Protein AF-A0A6J7IS97-F1 (afdb_monomer_lite)

Organism: NCBI:txid449393

Foldseek 3Di:
DPPPDDDDDLLNFQLQQLLCQLQPVQFQGWAFDPPDPDRFIWTWGDDDPQFTDIGTDARDPVLLVFQVVLQVVQVVDDLDPLQVLQVQLVVLLVVLLVVQLVVCVVPDDSVVSSVQSVCLLVVNDHPPDPPDPVVVVSSVVSNVSSVVSVVSNVSSVVCVVVVCPPKPWQAAPGQRQASAEEEEALPPNSVVSCVVCVVSSTAYEYEHADPPPPSSVVCRVVRHTYIHHQLLDLVVCVSSNLQRYSAYEQPHPDQVSQLSNLVSSCVNHVPHAYEYEDELDCVCVVVVVVDVSHHYTYSHLSVVVQVVVVVVVDRFPHWGDDPQWIFGAHPSRGTPDIDGSHPDPDPD

Sequence (348 aa):
MIPNCVVLSPSAIAVPTIVAEAIAPEHASVRRSTSSSIEEWVSIDKPVDGRARITTFETPSRIRARGWWGRLRGQLRPYDAGSAVLLGGALGLILVIIIDTLVGLRHESLLRALYDAARTTATISSPDLPNEPAYLIWGFVAALLVMGFTAAFAAGIVQHLLSGRRVSLIGRRVVPRAGHVVVVGMGQVGLRLAQEFRALGIAVVGIERDHQAPSLVIARDLSIPVLVGDAASRRMLRRAGLSRAIAVVAAGSEERDNIAVAISAIAVAPNVPVVIRAGADDAIDETRSLFHIGAVVDVNGLTAAFVVQAMLGDIPYAVILEGESLLTLDDTGMTLSSSPGSPMRCTC

Radius of gyration: 28.21 Å; chains: 1; bounding box: 67×45×88 Å

Structure (mmCIF, N/CA/C/O backbone):
data_AF-A0A6J7IS97-F1
#
_entry.id   AF-A0A6J7IS97-F1
#
loop_
_atom_site.group_PDB
_atom_site.id
_atom_site.type_symbol
_atom_site.label_atom_id
_atom_site.label_alt_id
_atom_site.label_comp_id
_atom_site.label_asym_id
_atom_site.label_entity_id
_atom_site.label_seq_id
_atom_site.pdbx_PDB_ins_code
_atom_site.Cartn_x
_atom_site.Cartn_y
_atom_site.Cartn_z
_atom_site.occupancy
_atom_site.B_iso_or_equiv
_atom_site.auth_seq_id
_atom_site.auth_comp_id
_atom_site.auth_asym_id
_atom_site.auth_atom_id
_atom_site.pdbx_PDB_model_num
ATOM 1 N N . MET A 1 1 ? 7.629 -15.729 29.877 1.00 44.94 1 MET A N 1
ATOM 2 C CA . MET A 1 1 ? 6.340 -15.011 29.784 1.00 44.94 1 MET A CA 1
ATOM 3 C C . MET A 1 1 ? 5.855 -14.772 31.199 1.00 44.94 1 MET A C 1
ATOM 5 O O . MET A 1 1 ? 5.856 -15.719 31.974 1.00 44.94 1 MET A O 1
ATOM 9 N N . ILE A 1 2 ? 5.541 -13.528 31.557 1.00 42.81 2 ILE A N 1
ATOM 10 C CA . ILE A 1 2 ? 4.951 -13.205 32.862 1.00 42.81 2 ILE A CA 1
ATOM 11 C C . ILE A 1 2 ? 3.488 -13.681 32.806 1.00 42.81 2 ILE A C 1
ATOM 13 O O . ILE A 1 2 ? 2.793 -13.286 31.865 1.00 42.81 2 ILE A O 1
ATOM 17 N N . PRO A 1 3 ? 3.020 -14.547 33.723 1.00 41.97 3 PRO A N 1
ATOM 18 C CA . PRO A 1 3 ? 1.614 -14.938 33.755 1.00 41.97 3 PRO A CA 1
ATOM 19 C C . PRO A 1 3 ? 0.752 -13.680 33.949 1.00 41.97 3 PRO A C 1
ATOM 21 O O . PRO A 1 3 ? 1.087 -12.829 34.768 1.00 41.97 3 PRO A O 1
ATOM 24 N N . ASN A 1 4 ? -0.320 -13.546 33.163 1.00 55.19 4 ASN A N 1
ATOM 25 C CA . ASN A 1 4 ? -1.243 -12.395 33.126 1.00 55.19 4 ASN A CA 1
ATOM 26 C C . ASN A 1 4 ? -0.726 -11.109 32.451 1.00 55.19 4 ASN A C 1
ATOM 28 O O . ASN A 1 4 ? -1.286 -10.038 32.669 1.00 55.19 4 ASN A O 1
ATOM 32 N N . CYS A 1 5 ? 0.308 -11.180 31.606 1.00 54.22 5 CYS A N 1
ATOM 33 C CA . CYS A 1 5 ? 0.762 -10.025 30.827 1.00 54.22 5 CYS A CA 1
ATOM 34 C C . CYS A 1 5 ? 0.406 -10.192 29.341 1.00 54.22 5 CYS A C 1
ATOM 36 O O . CYS A 1 5 ? 1.020 -10.995 28.636 1.00 54.22 5 CYS A O 1
ATOM 38 N N . VAL A 1 6 ? -0.582 -9.430 28.859 1.00 63.38 6 VAL A N 1
ATOM 39 C CA . VAL A 1 6 ? -0.909 -9.345 27.430 1.00 63.38 6 VAL A CA 1
ATOM 40 C C . VAL A 1 6 ? -0.179 -8.138 26.845 1.00 63.38 6 VAL A C 1
ATOM 42 O O . VAL A 1 6 ? -0.529 -6.993 27.120 1.00 63.38 6 VAL A O 1
ATOM 45 N N . VAL A 1 7 ? 0.862 -8.384 26.044 1.00 61.03 7 VAL A N 1
ATOM 46 C CA . VAL A 1 7 ? 1.564 -7.312 25.323 1.00 61.03 7 VAL A CA 1
ATOM 47 C C . VAL A 1 7 ? 0.693 -6.876 24.146 1.00 61.03 7 VAL A C 1
ATOM 49 O O . VAL A 1 7 ? 0.683 -7.511 23.093 1.00 61.03 7 VAL A O 1
ATOM 52 N N . LEU A 1 8 ? -0.050 -5.789 24.336 1.00 73.88 8 LEU A N 1
ATOM 53 C CA . LEU A 1 8 ? -0.880 -5.163 23.311 1.00 73.88 8 LEU A CA 1
ATOM 54 C C . LEU A 1 8 ? -0.240 -3.856 22.854 1.00 73.88 8 LEU A C 1
ATOM 56 O O . LEU A 1 8 ? 0.125 -3.006 23.661 1.00 73.88 8 LEU A O 1
ATOM 60 N N . SER A 1 9 ? -0.111 -3.693 21.539 1.00 84.62 9 SER A N 1
ATOM 61 C CA . SER A 1 9 ? 0.225 -2.406 20.935 1.00 84.62 9 SER A CA 1
ATOM 62 C C . SER A 1 9 ? -1.055 -1.741 20.417 1.00 84.62 9 SER A C 1
ATOM 64 O O . SER A 1 9 ? -1.927 -2.453 19.919 1.00 84.62 9 SER A O 1
ATOM 66 N N . PRO A 1 10 ? -1.164 -0.399 20.417 1.00 85.69 10 PRO A N 1
ATOM 67 C CA . PRO A 1 10 ? -2.290 0.303 19.784 1.00 85.69 10 PRO A CA 1
ATOM 68 C C . PRO A 1 10 ? -2.502 -0.121 18.321 1.00 85.69 10 PRO A C 1
ATOM 70 O O . PRO A 1 10 ? -3.620 -0.283 17.838 1.00 85.69 10 PRO A O 1
ATOM 73 N N . SER A 1 11 ? -1.402 -0.413 17.615 1.00 85.56 11 SER A N 1
ATOM 74 C CA . SER A 1 11 ? -1.450 -0.973 16.263 1.00 85.56 11 SER A CA 1
ATOM 75 C C . SER A 1 11 ? -2.089 -2.365 16.198 1.00 85.56 11 SER A C 1
ATOM 77 O O . SER A 1 11 ? -2.711 -2.676 15.195 1.00 85.56 11 SER A O 1
ATOM 79 N N . ALA A 1 12 ? -1.980 -3.208 17.228 1.00 85.94 12 ALA A N 1
ATOM 80 C CA . ALA A 1 12 ? -2.630 -4.521 17.247 1.00 85.94 12 ALA A CA 1
ATOM 81 C C . ALA A 1 12 ? -4.161 -4.413 17.241 1.00 85.94 12 ALA A C 1
ATOM 83 O O . ALA A 1 12 ? -4.823 -5.268 16.662 1.00 85.94 12 ALA A O 1
ATOM 84 N N . ILE A 1 13 ? -4.690 -3.365 17.875 1.00 89.00 13 ILE A N 1
ATOM 85 C CA . ILE A 1 13 ? -6.127 -3.135 18.040 1.00 89.00 13 ILE A CA 1
ATOM 86 C C . ILE A 1 13 ? -6.708 -2.489 16.779 1.00 89.00 13 ILE A C 1
ATOM 88 O O . ILE A 1 13 ? -7.716 -2.957 16.263 1.00 89.00 13 ILE A O 1
ATOM 92 N N . ALA A 1 14 ? -6.053 -1.455 16.240 1.00 90.06 14 ALA A N 1
ATOM 93 C CA . ALA A 1 14 ? -6.623 -0.675 15.140 1.00 90.06 14 ALA A CA 1
ATOM 94 C C . ALA A 1 14 ? -6.329 -1.218 13.730 1.00 90.06 14 ALA A C 1
ATOM 96 O O . ALA A 1 14 ? -7.101 -0.973 12.804 1.00 90.06 14 ALA A O 1
ATOM 97 N N . VAL A 1 15 ? -5.219 -1.943 13.531 1.00 92.94 15 VAL A N 1
ATOM 98 C CA . VAL A 1 15 ? -4.837 -2.459 12.201 1.00 92.94 15 VAL A CA 1
ATOM 99 C C . VAL A 1 15 ? -5.927 -3.326 11.562 1.00 92.94 15 VAL A C 1
ATOM 101 O O . VAL A 1 15 ? -6.189 -3.105 10.382 1.00 92.94 15 VAL A O 1
ATOM 104 N N . PRO A 1 16 ? -6.600 -4.245 12.279 1.00 93.00 16 PRO A N 1
ATOM 105 C CA . PRO A 1 16 ? -7.709 -5.014 11.715 1.00 93.00 16 PRO A CA 1
ATOM 106 C C . PRO A 1 16 ? -8.830 -4.180 11.083 1.00 93.00 16 PRO A C 1
ATOM 108 O O . PRO A 1 16 ? -9.337 -4.527 10.016 1.00 93.00 16 PRO A O 1
ATOM 111 N N . THR A 1 17 ? -9.188 -3.061 11.712 1.00 92.06 17 THR A N 1
ATOM 112 C CA . THR A 1 17 ? -10.201 -2.120 11.214 1.00 92.06 17 THR A CA 1
ATOM 113 C C . THR A 1 17 ? -9.699 -1.391 9.970 1.00 92.06 17 THR A C 1
ATOM 115 O O . THR A 1 17 ? -10.385 -1.337 8.957 1.00 92.06 17 THR A O 1
ATOM 118 N N . ILE A 1 18 ? -8.450 -0.909 9.993 1.00 93.31 18 ILE A N 1
ATOM 119 C CA . ILE A 1 18 ? -7.825 -0.257 8.829 1.00 93.31 18 ILE A CA 1
ATOM 120 C C . ILE A 1 18 ? -7.714 -1.223 7.638 1.00 93.31 18 ILE A C 1
ATOM 122 O O . ILE A 1 18 ? -7.889 -0.815 6.491 1.00 93.31 18 ILE A O 1
ATOM 126 N N . VAL A 1 19 ? -7.409 -2.501 7.890 1.00 93.81 19 VAL A N 1
ATOM 127 C CA . VAL A 1 19 ? -7.377 -3.535 6.849 1.00 93.81 19 VAL A CA 1
ATOM 128 C C . VAL A 1 19 ? -8.765 -3.692 6.237 1.00 93.81 19 VAL A C 1
ATOM 130 O O . VAL A 1 19 ? -8.866 -3.616 5.016 1.00 93.81 19 VAL A O 1
ATOM 133 N N . ALA A 1 20 ? -9.815 -3.848 7.049 1.00 92.50 20 ALA A N 1
ATOM 134 C CA . ALA A 1 20 ? -11.188 -3.958 6.553 1.00 92.50 20 ALA A CA 1
ATOM 135 C C . ALA A 1 20 ? -11.565 -2.763 5.663 1.00 92.50 20 ALA A C 1
ATOM 137 O O . ALA A 1 20 ? -11.863 -2.956 4.488 1.00 92.50 20 ALA A O 1
ATOM 138 N N . GLU A 1 21 ? -11.393 -1.533 6.148 1.00 91.44 21 GLU A N 1
ATOM 139 C CA . GLU A 1 21 ? -11.680 -0.309 5.382 1.00 91.44 21 GLU A CA 1
ATOM 140 C C . GLU A 1 21 ? -10.900 -0.219 4.055 1.00 91.44 21 GLU A C 1
ATOM 142 O O . GLU A 1 21 ? -11.387 0.320 3.062 1.00 91.44 21 GLU A O 1
ATOM 147 N N . ALA A 1 22 ? -9.684 -0.772 4.000 1.00 91.56 22 ALA A N 1
ATOM 148 C CA . ALA A 1 22 ? -8.849 -0.721 2.804 1.00 91.56 22 ALA A CA 1
ATOM 149 C C . ALA A 1 22 ? -9.220 -1.759 1.730 1.00 91.56 22 ALA A C 1
ATOM 151 O O . ALA A 1 22 ? -8.988 -1.508 0.546 1.00 91.56 22 ALA A O 1
ATOM 152 N N . ILE A 1 23 ? -9.704 -2.949 2.106 1.00 91.12 23 ILE A N 1
ATOM 153 C CA . ILE A 1 23 ? -9.877 -4.068 1.153 1.00 91.12 23 ILE A CA 1
ATOM 154 C C . ILE A 1 23 ? -11.276 -4.689 1.124 1.00 91.12 23 ILE A C 1
ATOM 156 O O . ILE A 1 23 ? -11.586 -5.360 0.139 1.00 91.12 23 ILE A O 1
ATOM 160 N N . ALA A 1 24 ? -12.080 -4.491 2.167 1.00 90.38 24 ALA A N 1
ATOM 161 C CA . ALA A 1 24 ? -13.409 -5.071 2.352 1.00 90.38 24 ALA A CA 1
ATOM 162 C C . ALA A 1 24 ? -14.261 -4.180 3.295 1.00 90.38 24 ALA A C 1
ATOM 164 O O . ALA A 1 24 ? -14.521 -4.569 4.438 1.00 90.38 24 ALA A O 1
ATOM 165 N N . PRO A 1 25 ? -14.651 -2.963 2.856 1.00 87.19 25 PRO A N 1
ATOM 166 C CA . PRO A 1 25 ? -15.346 -1.965 3.688 1.00 87.19 25 PRO A CA 1
ATOM 167 C C . PRO A 1 25 ? -16.761 -2.385 4.136 1.00 87.19 25 PRO A C 1
ATOM 169 O O . PRO A 1 25 ? -17.405 -1.707 4.941 1.00 87.19 25 PRO A O 1
ATOM 172 N N . GLU A 1 26 ? -17.277 -3.496 3.608 1.00 88.12 26 GLU A N 1
ATOM 173 C CA . GLU A 1 26 ? -18.479 -4.168 4.095 1.00 88.12 26 GLU A CA 1
ATOM 174 C C . GLU A 1 26 ? -18.315 -4.738 5.514 1.00 88.12 26 GLU A C 1
ATOM 176 O O . GLU A 1 26 ? -19.297 -4.828 6.253 1.00 88.12 26 GLU A O 1
ATOM 181 N N . HIS A 1 27 ? -17.085 -5.067 5.917 1.00 91.19 27 HIS A N 1
ATOM 182 C CA . HIS A 1 27 ? -16.767 -5.588 7.242 1.00 91.19 27 HIS A CA 1
ATOM 183 C C . HIS A 1 27 ? -16.245 -4.472 8.151 1.00 91.19 27 HIS A C 1
ATOM 185 O O . HIS A 1 27 ? -15.576 -3.543 7.706 1.00 91.19 27 HIS A O 1
ATOM 191 N N . ALA A 1 28 ? -16.513 -4.579 9.450 1.00 89.62 28 ALA A N 1
ATOM 192 C CA . ALA A 1 28 ? -15.998 -3.647 10.448 1.00 89.62 28 ALA A CA 1
ATOM 193 C C . ALA A 1 28 ? -14.535 -3.941 10.821 1.00 89.62 28 ALA A C 1
ATOM 195 O O . ALA A 1 28 ? -13.792 -3.047 11.222 1.00 89.62 28 ALA A O 1
ATOM 196 N N . SER A 1 29 ? -14.109 -5.203 10.722 1.00 91.25 29 SER A N 1
ATOM 197 C CA . SER A 1 29 ? -12.750 -5.621 11.071 1.00 91.25 29 SER A CA 1
ATOM 198 C C . SER A 1 29 ? -12.355 -6.901 10.337 1.00 91.25 29 SER A C 1
ATOM 200 O O . SER A 1 29 ? -13.182 -7.793 10.163 1.00 91.25 29 SER A O 1
ATOM 202 N N . VAL A 1 30 ? -11.086 -7.018 9.936 1.00 91.81 30 VAL A N 1
ATOM 203 C CA . VAL A 1 30 ? -10.504 -8.245 9.368 1.00 91.81 30 VAL A CA 1
ATOM 204 C C . VAL A 1 30 ? -9.227 -8.582 10.129 1.00 91.81 30 VAL A C 1
ATOM 206 O O . VAL A 1 30 ? -8.274 -7.802 10.144 1.00 91.81 30 VAL A O 1
ATOM 209 N N . ARG A 1 31 ? -9.187 -9.754 10.763 1.00 90.69 31 ARG A N 1
ATOM 210 C CA . ARG A 1 31 ? -8.094 -10.166 11.658 1.00 90.69 31 ARG A CA 1
ATOM 211 C C . ARG A 1 31 ? -7.810 -11.657 11.584 1.00 90.69 31 ARG A C 1
ATOM 213 O O . ARG A 1 31 ? -8.572 -12.418 11.000 1.00 90.69 31 ARG A O 1
ATOM 220 N N . ARG A 1 32 ? -6.739 -12.084 12.251 1.00 87.50 32 ARG A N 1
ATOM 221 C CA . ARG A 1 32 ? -6.506 -13.501 12.544 1.00 87.50 32 ARG A CA 1
ATOM 222 C C . ARG A 1 32 ? -7.328 -13.943 13.753 1.00 87.50 32 ARG A C 1
ATOM 224 O O . ARG A 1 32 ? -7.449 -13.191 14.729 1.00 87.50 32 ARG A O 1
ATOM 231 N N . SER A 1 33 ? -7.864 -15.156 13.675 1.00 82.31 33 SER A N 1
ATOM 232 C CA . SER A 1 33 ? -8.492 -15.854 14.797 1.00 82.31 33 SER A CA 1
ATOM 233 C C . SER A 1 33 ? -7.470 -16.112 15.905 1.00 82.31 33 SER A C 1
ATOM 235 O O . SER A 1 33 ? -6.333 -16.490 15.629 1.00 82.31 33 SER A O 1
ATOM 237 N N . THR A 1 34 ? -7.874 -15.920 17.163 1.00 70.88 34 THR A N 1
ATOM 238 C CA . THR A 1 34 ? -7.081 -16.313 18.345 1.00 70.88 34 THR A CA 1
ATOM 239 C C . THR A 1 34 ? -7.586 -17.602 19.000 1.00 70.88 34 THR A C 1
ATOM 241 O O . THR A 1 34 ? -6.964 -18.071 19.947 1.00 70.88 34 THR A O 1
ATOM 244 N N . SER A 1 35 ? -8.709 -18.156 18.526 1.00 64.06 35 SER A N 1
ATOM 245 C CA . SER A 1 35 ? -9.423 -19.285 19.149 1.00 64.06 35 SER A CA 1
ATOM 246 C C . SER A 1 35 ? -9.079 -20.644 18.514 1.00 64.06 35 SER A C 1
ATOM 248 O O . SER A 1 35 ? -9.103 -21.679 19.177 1.00 64.06 35 SER A O 1
ATOM 250 N N . SER A 1 36 ? -8.693 -20.660 17.235 1.00 56.00 36 SER A N 1
ATOM 251 C CA . SER A 1 36 ? -8.390 -21.884 16.485 1.00 56.00 36 SER A CA 1
ATOM 252 C C . SER A 1 36 ? -6.892 -22.207 16.476 1.00 56.00 36 SER A C 1
ATOM 254 O O . SER A 1 36 ? -6.049 -21.327 16.330 1.00 56.00 36 SER A O 1
ATOM 256 N N . SER A 1 37 ? -6.547 -23.496 16.542 1.00 50.16 37 SER A N 1
ATOM 257 C CA . SER A 1 37 ? -5.179 -24.013 16.346 1.00 50.16 37 SER A CA 1
ATOM 258 C C . SER A 1 37 ? -4.623 -23.775 14.930 1.00 50.16 37 SER A C 1
ATOM 260 O O . SER A 1 37 ? -3.440 -24.003 14.680 1.00 50.16 37 SER A O 1
ATOM 262 N N . ILE A 1 38 ? -5.472 -23.308 14.011 1.00 56.34 38 ILE A N 1
ATOM 263 C CA . ILE A 1 38 ? -5.154 -22.927 12.635 1.00 56.34 38 ILE A CA 1
ATOM 264 C C . ILE A 1 38 ? -5.230 -21.395 12.546 1.00 56.34 38 ILE A C 1
ATOM 266 O O . ILE A 1 38 ? -6.223 -20.808 12.984 1.00 56.34 38 ILE A O 1
ATOM 270 N N . GLU A 1 39 ? -4.194 -20.755 11.984 1.00 67.50 39 GLU A N 1
ATOM 271 C CA . GLU A 1 39 ? -4.159 -19.311 11.683 1.00 67.50 39 GLU A CA 1
ATOM 272 C C . GLU A 1 39 ? -5.168 -18.963 10.570 1.00 67.50 39 GLU A C 1
ATOM 274 O O . GLU A 1 39 ? -4.801 -18.704 9.423 1.00 67.50 39 GLU A O 1
ATOM 279 N N . GLU A 1 40 ? -6.458 -18.983 10.893 1.00 84.56 40 GLU A N 1
ATOM 280 C CA . GLU A 1 40 ? -7.520 -18.584 9.974 1.00 84.56 40 GLU A CA 1
ATOM 281 C C . GLU A 1 40 ? -7.796 -17.083 10.063 1.00 84.56 40 GLU A C 1
ATOM 283 O O . GLU A 1 40 ? -7.738 -16.460 11.129 1.00 84.56 40 GLU A O 1
ATOM 288 N N . TRP A 1 41 ? -8.104 -16.498 8.909 1.00 89.50 41 TRP A N 1
ATOM 289 C CA . TRP A 1 41 ? -8.570 -15.124 8.812 1.00 89.50 41 TRP A CA 1
ATOM 290 C C . TRP A 1 41 ? -10.068 -15.068 9.053 1.00 89.50 41 TRP A C 1
ATOM 292 O O . TRP A 1 41 ? -10.817 -15.929 8.600 1.00 89.50 41 TRP A O 1
ATOM 302 N N . VAL A 1 42 ? -10.497 -14.030 9.755 1.00 91.25 42 VAL A N 1
ATOM 303 C CA . VAL A 1 42 ? -11.870 -13.842 10.193 1.00 91.25 42 VAL A CA 1
ATOM 304 C C . VAL A 1 42 ? -12.274 -12.395 9.943 1.00 91.25 42 VAL A C 1
ATOM 306 O O . VAL A 1 42 ? -11.513 -11.469 10.243 1.00 91.25 42 VAL A O 1
ATOM 309 N N . SER A 1 43 ? -13.467 -12.209 9.392 1.00 92.00 43 SER A N 1
ATOM 310 C CA . SER A 1 43 ? -14.132 -10.919 9.270 1.00 92.00 43 SER A CA 1
ATOM 311 C C . SER A 1 43 ? -15.182 -10.770 10.363 1.00 92.00 43 SER A C 1
ATOM 313 O O . SER A 1 43 ? -15.845 -11.733 10.753 1.00 92.00 43 SER A O 1
ATOM 315 N N . ILE A 1 44 ? -15.310 -9.547 10.860 1.00 91.31 44 ILE A N 1
ATOM 316 C CA . ILE A 1 44 ? -16.340 -9.139 11.807 1.00 91.31 44 ILE A CA 1
ATOM 317 C C . ILE A 1 44 ? -17.242 -8.157 11.071 1.00 91.31 44 ILE A C 1
ATOM 319 O O . ILE A 1 44 ? -16.781 -7.097 10.637 1.00 91.31 44 ILE A O 1
ATOM 323 N N . ASP A 1 45 ? -18.508 -8.522 10.907 1.00 90.94 45 ASP A N 1
ATOM 324 C CA . ASP A 1 45 ? -19.518 -7.661 10.298 1.00 90.94 45 ASP A CA 1
ATOM 325 C C . ASP A 1 45 ? -19.917 -6.524 11.243 1.00 90.94 45 ASP A C 1
ATOM 327 O O . ASP A 1 45 ? -19.752 -6.608 12.462 1.00 90.94 45 ASP A O 1
ATOM 331 N N . LYS A 1 46 ? -20.484 -5.456 10.675 1.00 85.25 46 LYS A N 1
ATOM 332 C CA . LYS A 1 46 ? -21.146 -4.423 11.477 1.00 85.25 46 LYS A CA 1
ATOM 333 C C . LYS A 1 46 ? -22.314 -5.071 12.243 1.00 85.25 46 LYS A C 1
ATOM 335 O O . LYS A 1 46 ? -23.033 -5.880 11.647 1.00 85.25 46 LYS A O 1
ATOM 340 N N . PRO A 1 47 ? -22.467 -4.802 13.548 1.00 82.44 47 PRO A N 1
ATOM 341 C CA . PRO A 1 47 ? -23.425 -5.508 14.378 1.00 82.44 47 PRO A CA 1
ATOM 342 C C . PRO A 1 47 ? -24.858 -5.202 13.951 1.00 82.44 47 PRO A C 1
ATOM 344 O O . PRO A 1 47 ? -25.183 -4.110 13.504 1.00 82.44 47 PRO A O 1
ATOM 347 N N . VAL A 1 48 ? -25.722 -6.203 14.091 1.00 80.81 48 VAL A N 1
ATOM 348 C CA . VAL A 1 48 ? -27.169 -6.071 13.912 1.00 80.81 48 VAL A CA 1
ATOM 349 C C . VAL A 1 48 ? -27.795 -6.531 15.221 1.00 80.81 48 VAL A C 1
ATOM 351 O O . VAL A 1 48 ? -27.483 -7.624 15.694 1.00 80.81 48 VAL A O 1
ATOM 354 N N . ASP A 1 49 ? -28.605 -5.677 15.847 1.00 79.94 49 ASP A N 1
ATOM 355 C CA . ASP A 1 49 ? -29.215 -5.922 17.164 1.00 79.94 49 ASP A CA 1
ATOM 356 C C . ASP A 1 49 ? -28.198 -6.272 18.275 1.00 79.94 49 ASP A C 1
ATOM 358 O O . ASP A 1 49 ? -28.422 -7.159 19.098 1.00 79.94 49 ASP A O 1
ATOM 362 N N . GLY A 1 50 ? -27.045 -5.588 18.296 1.00 78.88 50 GLY A N 1
ATOM 363 C CA . GLY A 1 50 ? -26.014 -5.773 19.332 1.00 78.88 50 GLY A CA 1
ATOM 364 C C . GLY A 1 50 ? -25.176 -7.048 19.186 1.00 78.88 50 GLY A C 1
ATOM 365 O O . GLY A 1 50 ? -24.453 -7.425 20.111 1.00 78.88 50 GLY A O 1
ATOM 366 N N . ARG A 1 51 ? -25.258 -7.720 18.031 1.00 86.81 51 ARG A N 1
ATOM 367 C CA . ARG A 1 51 ? -24.432 -8.886 17.714 1.00 86.81 51 ARG A CA 1
ATOM 368 C C . ARG A 1 51 ? -23.755 -8.736 16.358 1.00 86.81 51 ARG A C 1
ATOM 370 O O . ARG A 1 51 ? -24.409 -8.593 15.327 1.00 86.81 51 ARG A O 1
ATOM 377 N N . ALA A 1 52 ? -22.433 -8.816 16.356 1.00 88.50 52 ALA A N 1
ATOM 378 C CA . ALA A 1 52 ? -21.620 -8.896 15.157 1.00 88.50 52 ALA A CA 1
ATOM 379 C C . ALA A 1 52 ? -21.499 -10.350 14.698 1.00 88.50 52 ALA A C 1
ATOM 381 O O . ALA A 1 52 ? -21.275 -11.266 15.493 1.00 88.50 52 ALA A O 1
ATOM 382 N N . ARG A 1 53 ? -21.636 -10.577 13.391 1.00 89.12 53 ARG A N 1
ATOM 383 C CA . ARG A 1 53 ? -21.379 -11.892 12.812 1.00 89.12 53 ARG A CA 1
ATOM 384 C C . ARG A 1 53 ? -19.881 -12.038 12.562 1.00 89.12 53 ARG A C 1
ATOM 386 O O . ARG A 1 53 ? -19.259 -11.167 11.963 1.00 89.12 53 ARG A O 1
ATOM 393 N N . ILE A 1 54 ? -19.326 -13.150 13.030 1.00 89.31 54 ILE A N 1
ATOM 394 C CA . ILE A 1 54 ? -17.918 -13.505 12.871 1.00 89.31 54 ILE A CA 1
ATOM 395 C C . ILE A 1 54 ? -17.847 -14.656 11.863 1.00 89.31 54 ILE A C 1
ATOM 397 O O . ILE A 1 54 ? -18.395 -15.730 12.111 1.00 89.31 54 ILE A O 1
ATOM 401 N N . THR A 1 55 ? -17.214 -14.432 10.713 1.00 90.25 55 THR A N 1
ATOM 402 C CA . THR A 1 55 ? -17.117 -15.426 9.628 1.00 90.25 55 THR A CA 1
ATOM 403 C C . THR A 1 55 ? -15.692 -15.588 9.135 1.00 90.25 55 THR A C 1
ATOM 405 O O . THR A 1 55 ? -14.910 -14.642 9.169 1.00 90.25 55 THR A O 1
ATOM 408 N N . THR A 1 56 ? -15.351 -16.770 8.622 1.00 88.88 56 THR A N 1
ATOM 409 C CA . THR A 1 56 ? -14.063 -16.994 7.957 1.00 88.88 56 THR A CA 1
ATOM 410 C C . THR A 1 56 ? -13.920 -16.054 6.760 1.00 88.88 56 THR A C 1
ATOM 412 O O . THR A 1 56 ? -14.808 -15.968 5.911 1.00 88.88 56 THR A O 1
ATOM 415 N N . PHE A 1 57 ? -12.796 -15.346 6.696 1.00 88.50 57 PHE A N 1
ATOM 416 C CA . PHE A 1 57 ? -12.496 -14.383 5.647 1.00 88.50 57 PHE A CA 1
ATOM 417 C C . PHE A 1 57 ? -11.507 -14.970 4.647 1.00 88.50 57 PHE A C 1
ATOM 419 O O . PHE A 1 57 ? -10.357 -15.266 4.976 1.00 88.50 57 PHE A O 1
ATOM 426 N N . GLU A 1 58 ? -11.928 -15.059 3.390 1.00 85.56 58 GLU A N 1
ATOM 427 C CA . GLU A 1 58 ? -11.038 -15.378 2.283 1.00 85.56 58 GLU A CA 1
ATOM 428 C C . GLU A 1 58 ? -10.769 -14.136 1.442 1.00 85.56 58 GLU A C 1
ATOM 430 O O . GLU A 1 58 ? -11.677 -13.425 1.015 1.00 85.56 58 GLU A O 1
ATOM 435 N N . THR A 1 59 ? -9.494 -13.883 1.142 1.00 81.25 59 THR A N 1
ATOM 436 C CA . THR A 1 59 ? -9.131 -12.749 0.290 1.00 81.25 59 THR A CA 1
ATOM 437 C C . THR A 1 59 ? -9.693 -12.943 -1.123 1.00 81.25 59 THR A C 1
ATOM 439 O O . THR A 1 59 ? -9.332 -13.929 -1.779 1.00 81.25 59 THR A O 1
ATOM 442 N N . PRO A 1 60 ? -10.478 -11.987 -1.660 1.00 78.75 60 PRO A N 1
ATOM 443 C CA . PRO A 1 60 ? -11.083 -12.117 -2.980 1.00 78.75 60 PRO A CA 1
ATOM 444 C C . PRO A 1 60 ? -10.059 -12.467 -4.072 1.00 78.75 60 PRO A C 1
ATOM 446 O O . PRO A 1 60 ? -9.043 -11.787 -4.255 1.00 78.75 60 PRO A O 1
ATOM 449 N N . SER A 1 61 ? -10.341 -13.504 -4.866 1.00 74.19 61 SER A N 1
ATOM 450 C CA . SER A 1 61 ? -9.424 -14.025 -5.899 1.00 74.19 61 SER A CA 1
ATOM 451 C C . SER A 1 61 ? -9.000 -12.965 -6.927 1.00 74.19 61 SER A C 1
ATOM 453 O O . SER A 1 61 ? -7.855 -12.956 -7.389 1.00 74.19 61 SER A O 1
ATOM 455 N N . ARG A 1 62 ? -9.884 -12.002 -7.227 1.00 75.62 62 ARG A N 1
ATOM 456 C CA . ARG A 1 62 ? -9.605 -10.848 -8.101 1.00 75.62 62 ARG A CA 1
ATOM 457 C C . ARG A 1 62 ? -8.468 -9.971 -7.573 1.00 75.62 62 ARG A C 1
ATOM 459 O O . ARG A 1 62 ? -7.656 -9.495 -8.369 1.00 75.62 62 ARG A O 1
ATOM 466 N N . ILE A 1 63 ? -8.389 -9.772 -6.256 1.00 78.31 63 ILE A N 1
ATOM 467 C CA . ILE A 1 63 ? -7.334 -8.986 -5.606 1.00 78.31 63 ILE A CA 1
ATOM 468 C C . ILE A 1 63 ? -5.993 -9.717 -5.736 1.00 78.31 63 ILE A C 1
ATOM 470 O O . ILE A 1 63 ? -5.016 -9.132 -6.214 1.00 78.31 63 ILE A O 1
ATOM 474 N N . ARG A 1 64 ? -5.964 -11.023 -5.430 1.00 71.88 64 ARG A N 1
ATOM 475 C CA . ARG A 1 64 ? -4.754 -11.857 -5.563 1.00 71.88 64 ARG A CA 1
ATOM 476 C C . ARG A 1 64 ? -4.257 -11.924 -7.009 1.00 71.88 64 ARG A C 1
ATOM 478 O O . ARG A 1 64 ? -3.068 -11.719 -7.257 1.00 71.88 64 ARG A O 1
ATOM 485 N N . ALA A 1 65 ? -5.156 -12.134 -7.973 1.00 72.88 65 ALA A N 1
ATOM 486 C CA . ALA A 1 65 ? -4.808 -12.200 -9.391 1.00 72.88 65 ALA A CA 1
ATOM 487 C C . ALA A 1 65 ? -4.251 -10.864 -9.913 1.00 72.88 65 ALA A C 1
ATOM 489 O O . ALA A 1 65 ? -3.199 -10.841 -10.555 1.00 72.88 65 ALA A O 1
ATOM 490 N N . ARG A 1 66 ? -4.902 -9.730 -9.603 1.00 74.94 66 ARG A N 1
ATOM 491 C CA . ARG A 1 66 ? -4.412 -8.396 -10.003 1.00 74.94 66 ARG A CA 1
ATOM 492 C C . ARG A 1 66 ? -3.052 -8.081 -9.390 1.00 74.94 66 ARG A C 1
ATOM 494 O O . ARG A 1 66 ? -2.203 -7.535 -10.093 1.00 74.94 66 ARG A O 1
ATOM 501 N N . GLY A 1 67 ? -2.829 -8.453 -8.129 1.00 68.94 67 GLY A N 1
ATOM 502 C CA . GLY A 1 67 ? -1.536 -8.298 -7.466 1.00 68.94 67 GLY A CA 1
ATOM 503 C C . GLY A 1 67 ? -0.436 -9.128 -8.133 1.00 68.94 67 GLY A C 1
ATOM 504 O O . GLY A 1 67 ? 0.655 -8.616 -8.385 1.00 68.94 67 GLY A O 1
ATOM 505 N N . TRP A 1 68 ? -0.723 -10.382 -8.496 1.00 71.81 68 TRP A N 1
ATOM 506 C CA . TRP A 1 68 ? 0.225 -11.246 -9.209 1.00 71.81 68 TRP A CA 1
ATOM 507 C C . TRP A 1 68 ? 0.597 -10.686 -10.592 1.00 71.81 68 TRP A C 1
ATOM 509 O O . TRP A 1 68 ? 1.781 -10.487 -10.880 1.00 71.81 68 TRP A O 1
ATOM 519 N N . TRP A 1 69 ? -0.394 -10.304 -11.406 1.00 67.38 69 TRP A N 1
ATOM 520 C CA . TRP A 1 69 ? -0.162 -9.663 -12.708 1.00 67.38 69 TRP A CA 1
ATOM 521 C C . TRP A 1 69 ? 0.546 -8.306 -12.588 1.00 67.38 69 TRP A C 1
ATOM 523 O O . TRP A 1 69 ? 1.388 -7.954 -13.419 1.00 67.38 69 TRP A O 1
ATOM 533 N N . GLY A 1 70 ? 0.227 -7.540 -11.542 1.00 65.25 70 GLY A N 1
ATOM 534 C CA . GLY A 1 70 ? 0.866 -6.268 -11.218 1.00 65.25 70 GLY A CA 1
ATOM 535 C C . GLY A 1 70 ? 2.343 -6.417 -10.848 1.00 65.25 70 GLY A C 1
ATOM 536 O O . GLY A 1 70 ? 3.146 -5.562 -11.230 1.00 65.25 70 GLY A O 1
ATOM 537 N N . ARG A 1 71 ? 2.716 -7.510 -10.166 1.00 65.44 71 ARG A N 1
ATOM 538 C CA . ARG A 1 71 ? 4.115 -7.872 -9.874 1.00 65.44 71 ARG A CA 1
ATOM 539 C C . ARG A 1 71 ? 4.862 -8.287 -11.140 1.00 65.44 71 ARG A C 1
ATOM 541 O O . ARG A 1 71 ? 5.953 -7.776 -11.376 1.00 65.44 71 ARG A O 1
ATOM 548 N N . LEU A 1 72 ? 4.264 -9.144 -11.973 1.00 64.88 72 LEU A N 1
ATOM 549 C CA . LEU A 1 72 ? 4.885 -9.627 -13.214 1.00 64.88 72 LEU A CA 1
ATOM 550 C C . LEU A 1 72 ? 5.182 -8.469 -14.184 1.00 64.88 72 LEU A C 1
ATOM 552 O O . LEU A 1 72 ? 6.304 -8.302 -14.651 1.00 64.88 72 LEU A O 1
ATOM 556 N N . ARG A 1 73 ? 4.206 -7.575 -14.405 1.00 61.78 73 ARG A N 1
ATOM 557 C CA . ARG A 1 73 ? 4.406 -6.351 -15.207 1.00 61.78 73 ARG A CA 1
ATOM 558 C C . ARG A 1 73 ? 5.360 -5.344 -14.558 1.00 61.78 73 ARG A C 1
ATOM 560 O O . ARG A 1 73 ? 5.941 -4.515 -15.258 1.00 61.78 73 ARG A O 1
ATOM 567 N N . GLY A 1 74 ? 5.511 -5.386 -13.235 1.00 57.75 74 GLY A N 1
ATOM 568 C CA . GLY A 1 74 ? 6.472 -4.574 -12.489 1.00 57.75 74 GLY A CA 1
ATOM 569 C C . GLY A 1 74 ? 7.918 -4.841 -12.914 1.00 57.75 74 GLY A C 1
ATOM 570 O O . GLY A 1 74 ? 8.690 -3.893 -13.046 1.00 57.75 74 GLY A O 1
ATOM 571 N N . GLN A 1 75 ? 8.250 -6.104 -13.202 1.00 61.78 75 GLN A N 1
ATOM 572 C CA . GLN A 1 75 ? 9.601 -6.551 -13.567 1.00 61.78 75 GLN A CA 1
ATOM 573 C C . GLN A 1 75 ? 10.050 -6.077 -14.956 1.00 61.78 75 GLN A C 1
ATOM 575 O O . GLN A 1 75 ? 11.235 -5.856 -15.171 1.00 61.78 75 GLN A O 1
ATOM 580 N N . LEU A 1 76 ? 9.109 -5.882 -15.886 1.00 51.78 76 LEU A N 1
ATOM 581 C CA . LEU A 1 76 ? 9.404 -5.624 -17.302 1.00 51.78 76 LEU A CA 1
ATOM 582 C C . LEU A 1 76 ? 9.447 -4.135 -17.689 1.00 51.78 76 LEU A C 1
ATOM 584 O O . LEU A 1 76 ? 9.674 -3.817 -18.853 1.00 51.78 76 LEU A O 1
ATOM 588 N N . ARG A 1 77 ? 9.211 -3.199 -16.757 1.00 52.50 77 ARG A N 1
ATOM 589 C CA . ARG A 1 77 ? 9.211 -1.752 -17.058 1.00 52.50 77 ARG A CA 1
ATOM 590 C C . ARG A 1 77 ? 10.229 -0.984 -16.200 1.00 52.50 77 ARG A C 1
ATOM 592 O O . ARG A 1 77 ? 10.036 -0.953 -14.977 1.00 52.50 77 ARG A O 1
ATOM 599 N N . PRO A 1 78 ? 11.238 -0.322 -16.810 1.00 52.47 78 PRO A N 1
ATOM 600 C CA . PRO A 1 78 ? 12.244 0.475 -16.102 1.00 52.47 78 PRO A CA 1
ATOM 601 C C . PRO A 1 78 ? 11.597 1.563 -15.234 1.00 52.47 78 PRO A C 1
ATOM 603 O O . PRO A 1 78 ? 10.588 2.151 -15.624 1.00 52.47 78 PRO A O 1
ATOM 606 N N . TYR A 1 79 ? 12.132 1.785 -14.031 1.00 55.03 79 TYR A N 1
ATOM 607 C CA . TYR A 1 79 ? 11.516 2.632 -12.998 1.00 55.03 79 TYR A CA 1
ATOM 608 C C . TYR A 1 79 ? 11.713 4.142 -13.233 1.00 55.03 79 TYR A C 1
ATOM 610 O O . TYR A 1 79 ? 10.855 4.929 -12.841 1.00 55.03 79 TYR A O 1
ATOM 618 N N . ASP A 1 80 ? 12.769 4.546 -13.945 1.00 61.03 80 ASP A N 1
ATOM 619 C CA . ASP A 1 80 ? 13.048 5.947 -14.268 1.00 61.03 80 ASP A CA 1
ATOM 620 C C . ASP A 1 80 ? 13.362 6.143 -15.758 1.00 61.03 80 ASP A C 1
ATOM 622 O O . ASP A 1 80 ? 13.882 5.247 -16.428 1.00 61.03 80 ASP A O 1
ATOM 626 N N . ALA A 1 81 ? 13.071 7.347 -16.268 1.00 61.59 81 ALA A N 1
ATOM 627 C CA . ALA A 1 81 ? 13.368 7.748 -17.645 1.00 61.59 81 ALA A CA 1
ATOM 628 C C . ALA A 1 81 ? 14.846 7.516 -18.009 1.00 61.59 81 ALA A C 1
ATOM 630 O O . ALA A 1 81 ? 15.130 7.069 -19.114 1.00 61.59 81 ALA A O 1
ATOM 631 N N . GLY A 1 82 ? 15.769 7.702 -17.058 1.00 65.38 82 GLY A N 1
ATOM 632 C CA . GLY A 1 82 ? 17.194 7.423 -17.260 1.00 65.38 82 GLY A CA 1
ATOM 633 C C . GLY A 1 82 ? 17.508 5.947 -17.487 1.00 65.38 82 GLY A C 1
ATOM 634 O O . GLY A 1 82 ? 18.314 5.621 -18.350 1.00 65.38 82 GLY A O 1
ATOM 635 N N . SER A 1 83 ? 16.818 5.034 -16.797 1.00 71.50 83 SER A N 1
ATOM 636 C CA . SER A 1 83 ? 16.965 3.593 -17.033 1.00 71.50 83 SER A CA 1
ATOM 637 C C . SER A 1 83 ? 16.372 3.170 -18.377 1.00 71.50 83 SER A C 1
ATOM 639 O O . SER A 1 83 ? 16.910 2.278 -19.022 1.00 71.50 83 SER A O 1
ATOM 641 N N . ALA A 1 84 ? 15.287 3.814 -18.818 1.00 75.44 84 ALA A N 1
ATOM 642 C CA . ALA A 1 84 ? 14.721 3.583 -20.146 1.00 75.44 84 ALA A CA 1
ATOM 643 C C . ALA A 1 84 ? 15.651 4.091 -21.261 1.00 75.44 84 ALA A C 1
ATOM 645 O O . ALA A 1 84 ? 15.846 3.387 -22.246 1.00 75.44 84 ALA A O 1
ATOM 646 N N . VAL A 1 85 ? 16.265 5.266 -21.084 1.00 83.25 85 VAL A N 1
ATOM 647 C CA . VAL A 1 85 ? 17.252 5.829 -22.021 1.00 83.25 85 VAL A CA 1
ATOM 648 C C . VAL A 1 85 ? 18.533 4.987 -22.051 1.00 83.25 85 VAL A C 1
ATOM 650 O O . VAL A 1 85 ? 19.030 4.694 -23.133 1.00 83.25 85 VAL A O 1
ATOM 653 N N . LEU A 1 86 ? 19.016 4.512 -20.896 1.00 84.69 86 LEU A N 1
ATOM 654 C CA . LEU A 1 86 ? 20.157 3.592 -20.807 1.00 84.69 86 LEU A CA 1
ATOM 655 C C . LEU A 1 86 ? 19.885 2.281 -21.550 1.00 84.69 86 LEU A C 1
ATOM 657 O O . LEU A 1 86 ? 20.690 1.867 -22.378 1.00 84.69 86 LEU A O 1
ATOM 661 N N . LEU A 1 87 ? 18.749 1.632 -21.268 1.00 85.62 87 LEU A N 1
ATOM 662 C CA . LEU A 1 87 ? 18.385 0.366 -21.909 1.00 85.62 87 LEU A CA 1
ATOM 663 C C . LEU A 1 87 ? 18.122 0.549 -23.404 1.00 85.62 87 LEU A C 1
ATOM 665 O O . LEU A 1 87 ? 18.542 -0.288 -24.193 1.00 85.62 87 LEU A O 1
ATOM 669 N N . GLY A 1 88 ? 17.475 1.649 -23.795 1.00 88.06 88 GLY A N 1
ATOM 670 C CA . GLY A 1 88 ? 17.272 2.007 -25.196 1.00 88.06 88 GLY A CA 1
ATOM 671 C C . GLY A 1 88 ? 18.593 2.225 -25.933 1.00 88.06 88 GLY A C 1
ATOM 672 O O . GLY A 1 88 ? 18.768 1.687 -27.020 1.00 88.06 88 GLY A O 1
ATOM 673 N N . GLY A 1 89 ? 19.545 2.938 -25.320 1.00 89.75 89 GLY A N 1
ATOM 674 C CA . GLY A 1 89 ? 20.895 3.122 -25.856 1.00 89.75 89 GLY A CA 1
ATOM 675 C C . GLY A 1 89 ? 21.652 1.801 -25.997 1.00 89.75 89 GLY A C 1
ATOM 676 O O . GLY A 1 89 ? 22.167 1.505 -27.069 1.00 89.75 89 GLY A O 1
ATOM 677 N N . ALA A 1 90 ? 21.650 0.961 -24.957 1.00 90.44 90 ALA A N 1
ATOM 678 C CA . ALA A 1 90 ? 22.315 -0.343 -24.982 1.00 90.44 90 ALA A CA 1
ATOM 679 C C . ALA A 1 90 ? 21.723 -1.286 -26.044 1.00 90.44 90 ALA A C 1
ATOM 681 O O . ALA A 1 90 ? 22.463 -1.885 -26.821 1.00 90.44 90 ALA A O 1
ATOM 682 N N . LEU A 1 91 ? 20.391 -1.396 -26.109 1.00 92.69 91 LEU A N 1
ATOM 683 C CA . LEU A 1 91 ? 19.707 -2.206 -27.120 1.00 92.69 91 LEU A CA 1
ATOM 684 C C . LEU A 1 91 ? 19.940 -1.665 -28.533 1.00 92.69 91 LEU A C 1
ATOM 686 O O . LEU A 1 91 ? 20.121 -2.454 -29.454 1.00 92.69 91 LEU A O 1
ATOM 690 N N . GLY A 1 92 ? 19.976 -0.341 -28.698 1.00 92.50 92 GLY A N 1
ATOM 691 C CA . GLY A 1 92 ? 20.309 0.306 -29.964 1.00 92.50 92 GLY A CA 1
ATOM 692 C C . GLY A 1 92 ? 21.722 -0.027 -30.441 1.00 92.50 92 GLY A C 1
ATOM 693 O O . GLY A 1 92 ? 21.887 -0.430 -31.587 1.00 92.50 92 GLY A O 1
ATOM 694 N N . LEU A 1 93 ? 22.727 0.046 -29.559 1.00 93.38 93 LEU A N 1
ATOM 695 C CA . LEU A 1 93 ? 24.106 -0.347 -29.883 1.00 93.38 93 LEU A CA 1
ATOM 696 C C . LEU A 1 93 ? 24.205 -1.828 -30.270 1.00 93.38 93 LEU A C 1
ATOM 698 O O . LEU A 1 93 ? 24.835 -2.156 -31.272 1.00 93.38 93 LEU A O 1
ATOM 702 N N . ILE A 1 94 ? 23.540 -2.718 -29.525 1.00 94.06 94 ILE A N 1
ATOM 703 C CA . ILE A 1 94 ? 23.489 -4.151 -29.856 1.00 94.06 94 ILE A CA 1
ATOM 704 C C . ILE A 1 94 ? 22.842 -4.362 -31.229 1.00 94.06 94 ILE A C 1
ATOM 706 O O . ILE A 1 94 ? 23.349 -5.141 -32.032 1.00 94.06 94 ILE A O 1
ATOM 710 N N . LEU A 1 95 ? 21.745 -3.659 -31.521 1.00 94.81 95 LEU A N 1
ATOM 711 C CA . LEU A 1 95 ? 21.059 -3.760 -32.805 1.00 94.81 95 LEU A CA 1
ATOM 712 C C . LEU A 1 95 ? 21.951 -3.286 -33.958 1.00 94.81 95 LEU A C 1
ATOM 714 O O . LEU A 1 95 ? 21.987 -3.948 -34.992 1.00 94.81 95 LEU A O 1
ATOM 718 N N . VAL A 1 96 ? 22.698 -2.193 -33.777 1.00 92.69 96 VAL A N 1
ATOM 719 C CA . VAL A 1 96 ? 23.655 -1.721 -34.787 1.00 92.69 96 VAL A CA 1
ATOM 720 C C . VAL A 1 96 ? 24.754 -2.756 -35.022 1.00 92.69 96 VAL A C 1
ATOM 722 O O . VAL A 1 96 ? 24.982 -3.100 -36.175 1.00 92.69 96 VAL A O 1
ATOM 725 N N . ILE A 1 97 ? 25.355 -3.327 -33.968 1.00 93.25 97 ILE A N 1
ATOM 726 C CA . ILE A 1 97 ? 26.355 -4.403 -34.108 1.00 93.25 97 ILE A CA 1
ATOM 727 C C . ILE A 1 97 ? 25.779 -5.580 -34.903 1.00 93.25 97 ILE A C 1
ATOM 729 O O . ILE A 1 97 ? 26.439 -6.094 -35.804 1.00 93.25 97 ILE A O 1
ATOM 733 N N . ILE A 1 98 ? 24.550 -6.006 -34.594 1.00 93.88 98 ILE A N 1
ATOM 734 C CA . ILE A 1 98 ? 23.897 -7.126 -35.284 1.00 93.88 98 ILE A CA 1
ATOM 735 C C . ILE A 1 98 ? 23.690 -6.806 -36.767 1.00 93.88 98 ILE A C 1
ATOM 737 O O . ILE A 1 98 ? 24.039 -7.629 -37.611 1.00 93.88 98 ILE A O 1
ATOM 741 N N . ILE A 1 99 ? 23.138 -5.635 -37.099 1.00 91.50 99 ILE A N 1
ATOM 742 C CA . ILE A 1 99 ? 22.861 -5.279 -38.496 1.00 91.50 99 ILE A CA 1
ATOM 743 C C . ILE A 1 99 ? 24.168 -5.093 -39.273 1.00 91.50 99 ILE A C 1
ATOM 745 O O . ILE A 1 99 ? 24.282 -5.613 -40.378 1.00 91.50 99 ILE A O 1
ATOM 749 N N . ASP A 1 100 ? 25.168 -4.432 -38.691 1.00 89.19 100 ASP A N 1
ATOM 750 C CA . ASP A 1 100 ? 26.466 -4.217 -39.337 1.00 89.19 100 ASP A CA 1
ATOM 751 C C . ASP A 1 100 ? 27.199 -5.550 -39.574 1.00 89.19 100 ASP A C 1
ATOM 753 O O . ASP A 1 100 ? 27.733 -5.791 -40.655 1.00 89.19 100 ASP A O 1
ATOM 757 N N . THR A 1 101 ? 27.096 -6.493 -38.629 1.00 90.38 101 THR A N 1
ATOM 758 C CA . THR A 1 101 ? 27.597 -7.868 -38.809 1.00 90.38 101 THR A CA 1
ATOM 759 C C . THR A 1 101 ? 26.851 -8.599 -39.933 1.00 90.38 101 THR A C 1
ATOM 761 O O . THR A 1 101 ? 27.477 -9.267 -40.752 1.00 90.38 101 THR A O 1
ATOM 764 N N . LEU A 1 102 ? 25.519 -8.477 -40.013 1.00 90.88 102 LEU A N 1
ATOM 765 C CA . LEU A 1 102 ? 24.710 -9.092 -41.079 1.00 90.88 102 LEU A CA 1
ATOM 766 C C . LEU A 1 102 ? 25.030 -8.523 -42.467 1.00 90.88 102 LEU A C 1
ATOM 768 O O . LEU A 1 102 ? 24.990 -9.254 -43.457 1.00 90.88 102 LEU A O 1
ATOM 772 N N . VAL A 1 103 ? 25.338 -7.230 -42.539 1.00 87.50 103 VAL A N 1
ATOM 773 C CA . VAL A 1 103 ? 25.766 -6.549 -43.763 1.00 87.50 103 VAL A CA 1
ATOM 774 C C . VAL A 1 103 ? 27.182 -6.999 -44.151 1.00 87.50 103 VAL A C 1
ATOM 776 O O . VAL A 1 103 ? 27.398 -7.401 -45.293 1.00 87.50 103 VAL A O 1
ATOM 779 N N . GLY A 1 104 ? 28.117 -7.055 -43.198 1.00 85.06 104 GLY A N 1
ATOM 780 C CA . GLY A 1 104 ? 29.492 -7.519 -43.424 1.00 85.06 104 GLY A CA 1
ATOM 781 C C . GLY A 1 104 ? 29.602 -8.994 -43.830 1.00 85.06 104 GLY A C 1
ATOM 782 O O . GLY A 1 104 ? 30.455 -9.350 -44.642 1.00 85.06 104 GLY A O 1
ATOM 783 N N . LEU A 1 105 ? 28.688 -9.848 -43.356 1.00 88.44 105 LEU A N 1
ATOM 784 C CA . LEU A 1 105 ? 28.607 -11.269 -43.729 1.00 88.44 105 LEU A CA 1
ATOM 785 C C . LEU A 1 105 ? 28.430 -11.517 -45.233 1.00 88.44 105 LEU A C 1
ATOM 787 O O . LEU A 1 105 ? 28.643 -12.636 -45.698 1.00 88.44 105 LEU A O 1
ATOM 791 N N . ARG A 1 106 ? 28.019 -10.505 -46.006 1.00 83.81 106 ARG A N 1
ATOM 792 C CA . ARG A 1 106 ? 27.902 -10.625 -47.465 1.00 83.81 106 ARG A CA 1
ATOM 793 C C . ARG A 1 106 ? 29.246 -10.653 -48.188 1.00 83.81 106 ARG A C 1
ATOM 795 O O . ARG A 1 106 ? 29.283 -11.082 -49.338 1.00 83.81 106 ARG A O 1
ATOM 802 N N . HIS A 1 107 ? 30.316 -10.205 -47.537 1.00 79.75 107 HIS A N 1
ATOM 803 C CA . HIS A 1 107 ? 31.643 -10.083 -48.142 1.00 79.75 107 HIS A CA 1
ATOM 804 C C . HIS A 1 107 ? 32.733 -10.794 -47.345 1.00 79.75 107 HIS A C 1
ATOM 806 O O . HIS A 1 107 ? 33.715 -11.238 -47.927 1.00 79.75 107 HIS A O 1
ATOM 812 N N . GLU A 1 108 ? 32.544 -10.939 -46.035 1.00 82.38 108 GLU A N 1
ATOM 813 C CA . GLU A 1 108 ? 33.563 -11.429 -45.117 1.00 82.38 108 GLU A CA 1
ATOM 814 C C . GLU A 1 108 ? 33.042 -12.561 -44.227 1.00 82.38 108 GLU A C 1
ATOM 816 O O . GLU A 1 108 ? 31.839 -12.771 -44.050 1.00 82.38 108 GLU A O 1
ATOM 821 N N . SER A 1 109 ? 33.971 -13.299 -43.618 1.00 90.88 109 SER A N 1
ATOM 822 C CA . SER A 1 109 ? 33.628 -14.315 -42.617 1.00 90.88 109 SER A CA 1
ATOM 823 C C . SER A 1 109 ? 32.924 -13.700 -41.394 1.00 90.88 109 SER A C 1
ATOM 825 O O . SER A 1 109 ? 33.182 -12.554 -41.028 1.00 90.88 109 SER A O 1
ATOM 827 N N . LEU A 1 110 ? 32.087 -14.483 -40.697 1.00 90.56 110 LEU A N 1
ATOM 828 C CA . LEU A 1 110 ? 31.348 -14.039 -39.499 1.00 90.56 110 LEU A CA 1
ATOM 829 C C . LEU A 1 110 ? 32.238 -13.351 -38.458 1.00 90.56 110 LEU A C 1
ATOM 831 O O . LEU A 1 110 ? 31.870 -12.314 -37.913 1.00 90.56 110 LEU A O 1
ATOM 835 N N . LEU A 1 111 ? 33.409 -13.931 -38.188 1.00 90.44 111 LEU A N 1
ATOM 836 C CA . LEU A 1 111 ? 34.359 -13.388 -37.219 1.00 90.44 111 LEU A CA 1
ATOM 837 C C . LEU A 1 111 ? 34.892 -12.024 -37.654 1.00 90.44 111 LEU A C 1
ATOM 839 O O . LEU A 1 111 ? 35.038 -11.137 -36.815 1.00 90.44 111 LEU A O 1
ATOM 843 N N . ARG A 1 112 ? 35.157 -11.845 -38.952 1.00 87.19 112 ARG A N 1
ATOM 844 C CA . ARG A 1 112 ? 35.659 -10.580 -39.483 1.00 87.19 112 ARG A CA 1
ATOM 845 C C . ARG A 1 112 ? 34.571 -9.509 -39.509 1.00 87.19 112 ARG A C 1
ATOM 847 O O . ARG A 1 112 ? 34.811 -8.413 -39.019 1.00 87.19 112 ARG A O 1
ATOM 854 N N . ALA A 1 113 ? 33.365 -9.857 -39.954 1.00 89.19 113 ALA A N 1
ATOM 855 C CA . ALA A 1 113 ? 32.217 -8.953 -39.949 1.00 89.19 113 ALA A CA 1
ATOM 856 C C . ALA A 1 113 ? 31.861 -8.471 -38.530 1.00 89.19 113 ALA A C 1
ATOM 858 O O . ALA A 1 113 ? 31.618 -7.286 -38.320 1.00 89.19 113 ALA A O 1
ATOM 859 N N . LEU A 1 114 ? 31.892 -9.369 -37.537 1.00 90.44 114 LEU A N 1
ATOM 860 C CA . LEU A 1 114 ? 31.655 -9.008 -36.137 1.00 90.44 114 LEU A CA 1
ATOM 861 C C . LEU A 1 114 ? 32.782 -8.133 -35.569 1.00 90.44 114 LEU A C 1
ATOM 863 O O . LEU A 1 114 ? 32.516 -7.203 -34.808 1.00 90.44 114 LEU A O 1
ATOM 867 N N . TYR A 1 115 ? 34.036 -8.422 -35.931 1.00 89.00 115 TYR A N 1
ATOM 868 C CA . TYR A 1 115 ? 35.193 -7.619 -35.534 1.00 89.00 115 TYR A CA 1
ATOM 869 C C . TYR A 1 115 ? 35.106 -6.188 -36.077 1.00 89.00 115 TYR A C 1
ATOM 871 O O . TYR A 1 115 ? 35.290 -5.232 -35.320 1.00 89.00 115 TYR A O 1
ATOM 879 N N . ASP A 1 116 ? 34.774 -6.041 -37.358 1.00 87.56 116 ASP A N 1
ATOM 880 C CA . ASP A 1 116 ? 34.635 -4.739 -38.006 1.00 87.56 116 ASP A CA 1
ATOM 881 C C . ASP A 1 116 ? 33.421 -3.971 -37.447 1.00 87.56 116 ASP A C 1
ATOM 883 O O . ASP A 1 116 ? 33.556 -2.801 -37.090 1.00 87.56 116 ASP A O 1
ATOM 887 N N . ALA A 1 117 ? 32.288 -4.641 -37.204 1.00 89.50 117 ALA A N 1
ATOM 888 C CA . ALA A 1 117 ? 31.118 -4.045 -36.547 1.00 89.50 117 ALA A CA 1
ATOM 889 C C . ALA A 1 117 ? 31.406 -3.556 -35.116 1.00 89.50 117 ALA A C 1
ATOM 891 O O . ALA A 1 117 ? 30.975 -2.470 -34.704 1.00 89.50 117 ALA A O 1
ATOM 892 N N . ALA A 1 118 ? 32.167 -4.334 -34.339 1.00 89.94 118 ALA A N 1
ATOM 893 C CA . ALA A 1 118 ? 32.603 -3.935 -33.005 1.00 89.94 118 ALA A CA 1
ATOM 894 C C . ALA A 1 118 ? 33.527 -2.709 -33.059 1.00 89.94 118 ALA A C 1
ATOM 896 O O . ALA A 1 118 ? 33.410 -1.813 -32.222 1.00 89.94 118 ALA A O 1
ATOM 897 N N . ARG A 1 119 ? 34.408 -2.634 -34.063 1.00 89.06 119 ARG A N 1
ATOM 898 C CA . ARG A 1 119 ? 35.335 -1.518 -34.275 1.00 89.06 119 ARG A CA 1
ATOM 899 C C . ARG A 1 119 ? 34.604 -0.227 -34.676 1.00 89.06 119 ARG A C 1
ATOM 901 O O . ARG A 1 119 ? 34.927 0.830 -34.124 1.00 89.06 119 ARG A O 1
ATOM 908 N N . THR A 1 120 ? 33.578 -0.325 -35.526 1.00 86.31 120 THR A N 1
ATOM 909 C CA . THR A 1 120 ? 32.669 0.784 -35.872 1.00 86.31 120 THR A CA 1
ATOM 910 C C . THR A 1 120 ? 31.914 1.278 -34.638 1.00 86.31 120 THR A C 1
ATOM 912 O O . THR A 1 120 ? 31.879 2.475 -34.355 1.00 86.31 120 THR A O 1
ATOM 915 N N . THR A 1 121 ? 31.357 0.354 -33.850 1.00 88.56 121 THR A N 1
ATOM 916 C CA . THR A 1 121 ? 30.575 0.688 -32.648 1.00 88.56 121 THR A CA 1
ATOM 917 C C . THR A 1 121 ? 31.440 1.295 -31.543 1.00 88.56 121 THR A C 1
ATOM 919 O O . THR A 1 121 ? 31.007 2.207 -30.845 1.00 88.56 121 THR A O 1
ATOM 922 N N . ALA A 1 122 ? 32.686 0.835 -31.410 1.00 88.06 122 ALA A N 1
ATOM 923 C CA . ALA A 1 122 ? 33.674 1.401 -30.497 1.00 88.06 122 ALA A CA 1
ATOM 924 C C . ALA A 1 122 ? 34.274 2.727 -30.994 1.00 88.06 122 ALA A C 1
ATOM 926 O O . ALA A 1 122 ? 35.136 3.290 -30.319 1.00 88.06 122 ALA A O 1
ATOM 927 N N . THR A 1 123 ? 33.843 3.240 -32.153 1.00 85.00 123 THR A N 1
ATOM 928 C CA . THR A 1 123 ? 34.333 4.487 -32.763 1.00 85.00 123 THR A CA 1
ATOM 929 C C . THR A 1 123 ? 35.843 4.488 -33.054 1.00 85.00 123 THR A C 1
ATOM 931 O O . THR A 1 123 ? 36.467 5.543 -33.094 1.00 85.00 123 THR A O 1
ATOM 934 N N . ILE A 1 124 ? 36.443 3.308 -33.262 1.00 87.62 124 ILE A N 1
ATOM 935 C CA . ILE A 1 124 ? 37.891 3.153 -33.492 1.00 87.62 124 ILE A CA 1
ATOM 936 C C . ILE A 1 124 ? 38.245 3.442 -34.956 1.00 87.62 124 ILE A C 1
ATOM 938 O O . ILE A 1 124 ? 39.181 4.188 -35.230 1.00 87.62 124 ILE A O 1
ATOM 942 N N . SER A 1 125 ? 37.522 2.835 -35.900 1.00 78.25 125 SER A N 1
ATOM 943 C CA . SER A 1 125 ? 37.658 3.108 -37.336 1.00 78.25 125 SER A CA 1
ATOM 944 C C . SER A 1 125 ? 36.440 2.597 -38.102 1.00 78.25 125 SER A C 1
ATOM 946 O O . SER A 1 125 ? 35.709 1.742 -37.602 1.00 78.25 125 SER A O 1
ATOM 948 N N . SER A 1 126 ? 36.252 3.084 -39.330 1.00 70.44 126 SER A N 1
ATOM 949 C CA . SER A 1 126 ? 35.351 2.455 -40.298 1.00 70.44 126 SER A CA 1
ATOM 950 C C . SER A 1 126 ? 35.964 1.155 -40.846 1.00 70.44 126 SER A C 1
ATOM 952 O O . SER A 1 126 ? 37.197 1.050 -40.885 1.00 70.44 126 SER A O 1
ATOM 954 N N . PRO A 1 127 ? 35.144 0.177 -41.269 1.00 69.75 127 PRO A N 1
ATOM 955 C CA . PRO A 1 127 ? 35.614 -0.987 -42.014 1.00 69.75 127 PRO A CA 1
ATOM 956 C C . PRO A 1 127 ? 36.165 -0.562 -43.380 1.00 69.75 127 PRO A C 1
ATOM 958 O O . PRO A 1 127 ? 35.756 0.472 -43.919 1.00 69.75 127 PRO A O 1
ATOM 961 N N . ASP A 1 128 ? 37.035 -1.382 -43.967 1.00 72.31 128 ASP A N 1
ATOM 962 C CA . ASP A 1 128 ? 37.423 -1.249 -45.374 1.00 72.31 128 ASP A CA 1
ATOM 963 C C . ASP A 1 128 ? 36.239 -1.693 -46.247 1.00 72.31 128 ASP A C 1
ATOM 965 O O . ASP A 1 128 ? 36.104 -2.855 -46.629 1.00 72.31 128 ASP A O 1
ATOM 969 N N . LEU A 1 129 ? 35.305 -0.768 -46.473 1.00 69.88 129 LEU A N 1
ATOM 970 C CA . LEU A 1 129 ? 34.064 -1.026 -47.195 1.00 69.88 129 LEU A CA 1
ATOM 971 C C . LEU A 1 129 ? 34.308 -1.025 -48.716 1.00 69.88 129 LEU A C 1
ATOM 973 O O . LEU A 1 129 ? 35.068 -0.190 -49.215 1.00 69.88 129 LEU A O 1
ATOM 977 N N . PRO A 1 130 ? 33.626 -1.896 -49.485 1.00 73.56 130 PRO A N 1
ATOM 978 C CA . PRO A 1 130 ? 33.592 -1.794 -50.941 1.00 73.56 130 PRO A CA 1
ATOM 979 C C . PRO A 1 130 ? 33.090 -0.409 -51.383 1.00 73.56 130 PRO A C 1
ATOM 981 O O . PRO A 1 130 ? 32.191 0.153 -50.755 1.00 73.56 130 PRO A O 1
ATOM 984 N N . ASN A 1 131 ? 33.604 0.117 -52.503 1.00 74.94 131 ASN A N 1
ATOM 985 C CA . ASN A 1 131 ? 33.185 1.399 -53.104 1.00 74.94 131 ASN A CA 1
ATOM 986 C C . ASN A 1 131 ? 31.784 1.338 -53.757 1.00 74.94 131 ASN A C 1
ATOM 988 O O . ASN A 1 131 ? 31.550 1.885 -54.835 1.00 74.94 131 ASN A O 1
ATOM 992 N N . GLU A 1 132 ? 30.836 0.662 -53.116 1.00 84.62 132 GLU A N 1
ATOM 993 C CA . GLU A 1 132 ? 29.443 0.615 -53.531 1.00 84.62 132 GLU A CA 1
ATOM 994 C C . GLU A 1 132 ? 28.625 1.683 -52.787 1.00 84.62 132 GLU A C 1
ATOM 996 O O . GLU A 1 132 ? 28.709 1.795 -51.559 1.00 84.62 132 GLU A O 1
ATOM 1001 N N . PRO A 1 133 ? 27.770 2.451 -53.488 1.00 85.56 133 PRO A N 1
ATOM 1002 C CA . PRO A 1 133 ? 27.036 3.564 -52.887 1.00 85.56 133 PRO A CA 1
ATOM 1003 C C . PRO A 1 133 ? 26.123 3.125 -51.732 1.00 85.56 133 PRO A C 1
ATOM 1005 O O . PRO A 1 133 ? 25.960 3.867 -50.767 1.00 85.56 133 PRO A O 1
ATOM 1008 N N . ALA A 1 134 ? 25.571 1.909 -51.782 1.00 83.94 134 ALA A N 1
ATOM 1009 C CA . ALA A 1 134 ? 24.731 1.370 -50.713 1.00 83.94 134 ALA A CA 1
ATOM 1010 C C . ALA A 1 134 ? 25.502 1.171 -49.394 1.00 83.94 134 ALA A C 1
ATOM 1012 O O . ALA A 1 134 ? 24.983 1.501 -48.328 1.00 83.94 134 ALA A O 1
ATOM 1013 N N . TYR A 1 135 ? 26.749 0.695 -49.464 1.00 82.06 135 TYR A N 1
ATOM 1014 C CA . TYR A 1 135 ? 27.602 0.489 -48.291 1.00 82.06 135 TYR A CA 1
ATOM 1015 C C . TYR A 1 135 ? 28.079 1.807 -47.689 1.00 82.06 135 TYR A C 1
ATOM 1017 O O . TYR A 1 135 ? 28.113 1.942 -46.468 1.00 82.06 135 TYR A O 1
ATOM 1025 N N . LEU A 1 136 ? 28.373 2.802 -48.528 1.00 83.62 136 LEU A N 1
ATOM 1026 C CA . LEU A 1 136 ? 28.733 4.144 -48.065 1.00 83.62 136 LEU A CA 1
ATOM 1027 C C . LEU A 1 136 ? 27.564 4.823 -47.335 1.00 83.62 136 LEU A C 1
ATOM 1029 O O . LEU A 1 136 ? 27.756 5.404 -46.266 1.00 83.62 136 LEU A O 1
ATOM 1033 N N . ILE A 1 137 ? 26.343 4.702 -47.870 1.00 87.94 137 ILE A N 1
ATOM 1034 C CA . ILE A 1 137 ? 25.128 5.205 -47.212 1.00 87.94 137 ILE A CA 1
ATOM 1035 C C . ILE A 1 137 ? 24.897 4.471 -45.888 1.00 87.94 137 ILE A C 1
ATOM 1037 O O . ILE A 1 137 ? 24.625 5.117 -44.875 1.00 87.94 137 ILE A O 1
ATOM 1041 N N . TRP A 1 138 ? 25.036 3.141 -45.870 1.00 87.44 138 TRP A N 1
ATOM 1042 C CA . TRP A 1 138 ? 24.901 2.355 -44.644 1.00 87.44 138 TRP A CA 1
ATOM 1043 C C . TRP A 1 138 ? 25.931 2.762 -43.588 1.00 87.44 138 TRP A C 1
ATOM 1045 O O . TRP A 1 138 ? 25.540 3.055 -42.465 1.00 87.44 138 TRP A O 1
ATOM 1055 N N . GLY A 1 139 ? 27.213 2.859 -43.945 1.00 85.88 139 GLY A N 1
ATOM 1056 C CA . GLY A 1 139 ? 28.276 3.262 -43.023 1.00 85.88 139 GLY A CA 1
ATOM 1057 C C . GLY A 1 139 ? 28.036 4.650 -42.423 1.00 85.88 139 GLY A C 1
ATOM 1058 O O . GLY A 1 139 ? 28.204 4.841 -41.219 1.00 85.88 139 GLY A O 1
ATOM 1059 N N . PHE A 1 140 ? 27.553 5.602 -43.228 1.00 87.06 140 PHE A N 1
ATOM 1060 C CA . PHE A 1 140 ? 27.154 6.925 -42.742 1.00 87.06 140 PHE A CA 1
ATOM 1061 C C . PHE A 1 140 ? 25.985 6.853 -41.746 1.00 87.06 140 PHE A C 1
ATOM 1063 O O . PHE A 1 140 ? 26.049 7.438 -40.663 1.00 87.06 140 PHE A O 1
ATOM 1070 N N . VAL A 1 141 ? 24.927 6.107 -42.079 1.00 90.31 141 VAL A N 1
ATOM 1071 C CA . VAL A 1 141 ? 23.760 5.926 -41.200 1.00 90.31 141 VAL A CA 1
ATOM 1072 C C . VAL A 1 141 ? 24.150 5.204 -39.908 1.00 90.31 141 VAL A C 1
ATOM 1074 O O . VAL A 1 141 ? 23.765 5.640 -38.824 1.00 90.31 141 VAL A O 1
ATOM 1077 N N . ALA A 1 142 ? 24.949 4.142 -40.002 1.00 88.62 142 ALA A N 1
ATOM 1078 C CA . ALA A 1 142 ? 25.458 3.389 -38.866 1.00 88.62 142 ALA A CA 1
ATOM 1079 C C . ALA A 1 142 ? 26.293 4.286 -37.943 1.00 88.62 142 ALA A C 1
ATOM 1081 O O . ALA A 1 142 ? 26.054 4.289 -36.739 1.00 88.62 142 ALA A O 1
ATOM 1082 N N . ALA A 1 143 ? 27.183 5.125 -38.484 1.00 88.06 143 ALA A N 1
ATOM 1083 C CA . ALA A 1 143 ? 27.971 6.071 -37.693 1.00 88.06 143 ALA A CA 1
ATOM 1084 C C . ALA A 1 143 ? 27.091 7.075 -36.921 1.00 88.06 143 ALA A C 1
ATOM 1086 O O . ALA A 1 143 ? 27.316 7.307 -35.729 1.00 88.06 143 ALA A O 1
ATOM 1087 N N . LEU A 1 144 ? 26.050 7.631 -37.556 1.00 91.50 144 LEU A N 1
ATOM 1088 C CA . LEU A 1 144 ? 25.094 8.520 -36.882 1.00 91.50 144 LEU A CA 1
ATOM 1089 C C . LEU A 1 144 ? 24.295 7.796 -35.789 1.00 91.50 144 LEU A C 1
ATOM 1091 O O . LEU A 1 144 ? 24.090 8.350 -34.706 1.00 91.50 144 LEU A O 1
ATOM 1095 N N . LEU A 1 145 ? 23.866 6.556 -36.046 1.00 92.44 145 LEU A N 1
ATOM 1096 C CA . LEU A 1 145 ? 23.152 5.734 -35.067 1.00 92.44 145 LEU A CA 1
ATOM 1097 C C . LEU A 1 145 ? 24.041 5.376 -33.873 1.00 92.44 145 LEU A C 1
ATOM 1099 O O . LEU A 1 145 ? 23.604 5.539 -32.735 1.00 92.44 145 LEU A O 1
ATOM 1103 N N . VAL A 1 146 ? 25.290 4.950 -34.101 1.00 92.44 146 VAL A N 1
ATOM 1104 C CA . VAL A 1 146 ? 26.269 4.677 -33.034 1.00 92.44 146 VAL A CA 1
ATOM 1105 C C . VAL A 1 146 ? 26.489 5.924 -32.189 1.00 92.44 146 VAL A C 1
ATOM 1107 O O . VAL A 1 146 ? 26.427 5.834 -30.963 1.00 92.44 146 VAL A O 1
ATOM 1110 N N . MET A 1 147 ? 26.679 7.091 -32.813 1.00 91.75 147 MET A N 1
ATOM 1111 C CA . MET A 1 147 ? 26.850 8.357 -32.096 1.00 91.75 147 MET A CA 1
ATOM 1112 C C . MET A 1 147 ? 25.630 8.657 -31.209 1.00 91.75 147 MET A C 1
ATOM 1114 O O . MET A 1 147 ? 25.772 8.925 -30.014 1.00 91.75 147 MET A O 1
ATOM 1118 N N . GLY A 1 148 ? 24.421 8.547 -31.768 1.00 93.06 148 GLY A N 1
ATOM 1119 C CA . GLY A 1 148 ? 23.172 8.793 -31.048 1.00 93.06 148 GLY A CA 1
ATOM 1120 C C . GLY A 1 148 ? 22.935 7.815 -29.893 1.00 93.06 148 GLY A C 1
ATOM 1121 O O . GLY A 1 148 ? 22.625 8.236 -28.776 1.00 93.06 148 GLY A O 1
ATOM 1122 N N . PHE A 1 149 ? 23.119 6.513 -30.123 1.00 93.88 149 PHE A N 1
ATOM 1123 C CA . PHE A 1 149 ? 22.934 5.493 -29.091 1.00 93.88 149 PHE A CA 1
ATOM 1124 C C . PHE A 1 149 ? 24.025 5.529 -28.021 1.00 93.88 149 PHE A C 1
ATOM 1126 O O . PHE A 1 149 ? 23.710 5.325 -26.851 1.00 93.88 149 PHE A O 1
ATOM 1133 N N . THR A 1 150 ? 25.270 5.857 -28.375 1.00 91.81 150 THR A N 1
ATOM 1134 C CA . THR A 1 150 ? 26.353 6.070 -27.401 1.00 91.81 150 THR A CA 1
ATOM 1135 C C . THR A 1 150 ? 26.050 7.273 -26.516 1.00 91.81 150 THR A C 1
ATOM 1137 O O . THR A 1 150 ? 26.147 7.168 -25.293 1.00 91.81 150 THR A O 1
ATOM 1140 N N . ALA A 1 151 ? 25.592 8.391 -27.094 1.00 91.50 151 ALA A N 1
ATOM 1141 C CA . ALA A 1 151 ? 25.163 9.556 -26.323 1.00 91.50 151 ALA A CA 1
ATOM 1142 C C . ALA A 1 151 ? 23.981 9.226 -25.395 1.00 91.50 151 ALA A C 1
ATOM 1144 O O . ALA A 1 151 ? 23.997 9.596 -24.220 1.00 91.50 151 ALA A O 1
ATOM 1145 N N . ALA A 1 152 ? 22.983 8.480 -25.883 1.00 89.50 152 ALA A N 1
ATOM 1146 C CA . ALA A 1 152 ? 21.858 8.018 -25.072 1.00 89.50 152 ALA A CA 1
ATOM 1147 C C . ALA A 1 152 ? 22.314 7.087 -23.937 1.00 89.50 152 ALA A C 1
ATOM 1149 O O . ALA A 1 152 ? 21.918 7.273 -22.788 1.00 89.50 152 ALA A O 1
ATOM 1150 N N . PHE A 1 153 ? 23.187 6.122 -24.222 1.00 89.31 153 PHE A N 1
ATOM 1151 C CA . PHE A 1 153 ? 23.731 5.202 -23.227 1.00 89.31 153 PHE A CA 1
ATOM 1152 C C . PHE A 1 153 ? 24.534 5.945 -22.150 1.00 89.31 153 PHE A C 1
ATOM 1154 O O . PHE A 1 153 ? 24.284 5.751 -20.960 1.00 89.31 153 PHE A O 1
ATOM 1161 N N . ALA A 1 154 ? 25.420 6.863 -22.547 1.00 87.88 154 ALA A N 1
ATOM 1162 C CA . ALA A 1 154 ? 26.194 7.700 -21.634 1.00 87.88 154 ALA A CA 1
ATOM 1163 C C . ALA A 1 154 ? 25.293 8.604 -20.776 1.00 87.88 154 ALA A C 1
ATOM 1165 O O . ALA A 1 154 ? 25.438 8.637 -19.553 1.00 87.88 154 ALA A O 1
ATOM 1166 N N . ALA A 1 155 ? 24.311 9.280 -21.381 1.00 86.94 155 ALA A N 1
ATOM 1167 C CA . ALA A 1 155 ? 23.323 10.075 -20.652 1.00 86.94 155 ALA A CA 1
ATOM 1168 C C . ALA A 1 155 ? 22.518 9.211 -19.669 1.00 86.94 155 ALA A C 1
ATOM 1170 O O . ALA A 1 155 ? 22.276 9.620 -18.533 1.00 86.94 155 ALA A O 1
ATOM 1171 N N . GLY A 1 156 ? 22.153 7.996 -20.079 1.00 83.19 156 GLY A N 1
ATOM 1172 C CA . GLY A 1 156 ? 21.511 6.995 -19.239 1.00 83.19 156 GLY A CA 1
ATOM 1173 C C . GLY A 1 156 ? 22.372 6.588 -18.041 1.00 83.19 156 GLY A C 1
ATOM 1174 O O . GLY A 1 156 ? 21.858 6.543 -16.925 1.00 83.19 156 GLY A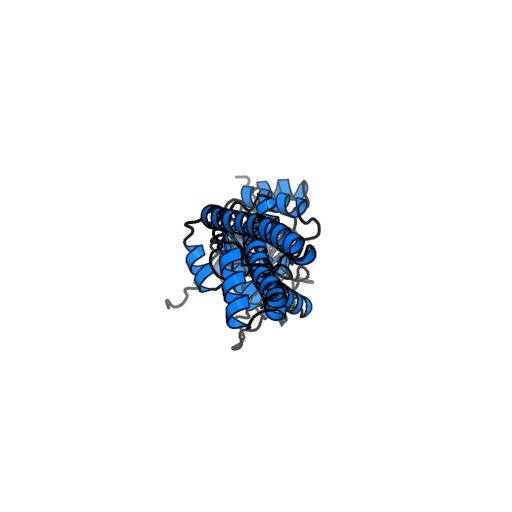 O 1
ATOM 1175 N N . ILE A 1 157 ? 23.678 6.361 -18.236 1.00 81.94 157 ILE A N 1
ATOM 1176 C CA . ILE A 1 157 ? 24.635 6.060 -17.157 1.00 81.94 157 ILE A CA 1
ATOM 1177 C C . ILE A 1 157 ? 24.735 7.235 -16.188 1.00 81.94 157 ILE A C 1
ATOM 1179 O O . ILE A 1 157 ? 24.589 7.043 -14.983 1.00 81.94 157 ILE A O 1
ATOM 1183 N N . VAL A 1 158 ? 24.937 8.455 -16.693 1.00 83.75 158 VAL A N 1
ATOM 1184 C CA . VAL A 1 158 ? 25.042 9.661 -15.858 1.00 83.75 158 VAL A CA 1
ATOM 1185 C C . VAL A 1 158 ? 23.765 9.856 -15.043 1.00 83.75 158 VAL A C 1
AT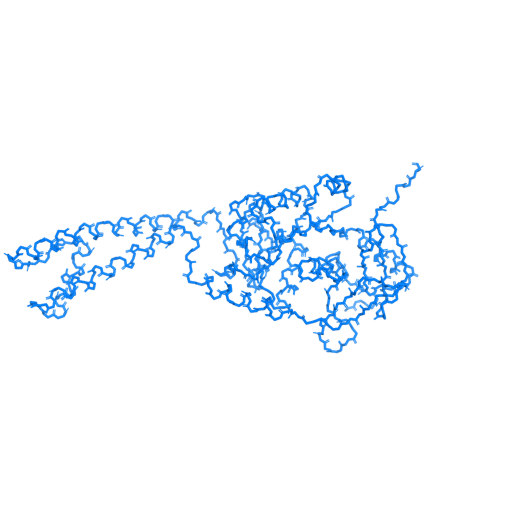OM 1187 O O . VAL A 1 158 ? 23.825 10.050 -13.829 1.00 83.75 158 VAL A O 1
ATOM 1190 N N . GLN A 1 159 ? 22.594 9.736 -15.673 1.00 74.44 159 GLN A N 1
ATOM 1191 C CA . GLN A 1 159 ? 21.315 9.814 -14.972 1.00 74.44 159 GLN A CA 1
ATOM 1192 C C . GLN A 1 159 ? 21.151 8.685 -13.955 1.00 74.44 159 GLN A C 1
ATOM 1194 O O . GLN A 1 159 ? 20.646 8.943 -12.868 1.00 74.44 159 GLN A O 1
ATOM 1199 N N . HIS A 1 160 ? 21.596 7.464 -14.258 1.00 69.88 160 HIS A N 1
ATOM 1200 C CA . HIS A 1 160 ? 21.547 6.343 -13.325 1.00 69.88 160 HIS A CA 1
ATOM 1201 C C . HIS A 1 160 ? 22.421 6.604 -12.088 1.00 69.88 160 HIS A C 1
ATOM 1203 O O . HIS A 1 160 ? 21.929 6.500 -10.964 1.00 69.88 160 HIS A O 1
ATOM 1209 N N . LEU A 1 161 ? 23.662 7.055 -12.283 1.00 71.19 161 LEU A N 1
ATOM 1210 C CA . LEU A 1 161 ? 24.588 7.411 -11.203 1.00 71.19 161 LEU A CA 1
ATOM 1211 C C . LEU A 1 161 ? 24.062 8.576 -10.347 1.00 71.19 161 LEU A C 1
ATOM 1213 O O . LEU A 1 161 ? 24.141 8.529 -9.120 1.00 71.19 161 LEU A O 1
ATOM 1217 N N . LEU A 1 162 ? 23.459 9.595 -10.968 1.00 67.12 162 LEU A N 1
ATOM 1218 C CA . LEU A 1 162 ? 22.868 10.739 -10.261 1.00 67.12 162 LEU A CA 1
ATOM 1219 C C . LEU A 1 162 ? 21.519 10.406 -9.596 1.00 67.12 162 LEU A C 1
ATOM 1221 O O . LEU A 1 162 ? 21.153 11.015 -8.586 1.00 67.12 162 LEU A O 1
ATOM 1225 N N . SER A 1 163 ? 20.765 9.443 -10.136 1.00 56.38 163 SER A N 1
ATOM 1226 C CA . SER A 1 163 ? 19.443 9.044 -9.628 1.00 56.38 163 SER A CA 1
ATOM 1227 C C . SER A 1 163 ? 19.493 8.327 -8.280 1.00 56.38 163 SER A C 1
ATOM 1229 O O . SER A 1 163 ? 18.503 8.364 -7.546 1.00 56.38 163 SER A O 1
ATOM 1231 N N . GLY A 1 164 ? 20.660 7.795 -7.892 1.00 49.62 164 GLY A N 1
ATOM 1232 C CA . GLY A 1 164 ? 20.898 7.172 -6.586 1.00 49.62 164 GLY A CA 1
ATOM 1233 C C . GLY A 1 164 ? 20.639 8.082 -5.375 1.00 49.62 164 GLY A C 1
ATOM 1234 O O . GLY A 1 164 ? 20.636 7.599 -4.250 1.00 49.62 164 GLY A O 1
ATOM 1235 N N . ARG A 1 165 ? 20.382 9.385 -5.580 1.00 48.59 165 ARG A N 1
ATOM 1236 C CA . ARG A 1 165 ? 20.108 10.358 -4.508 1.00 48.59 165 ARG A CA 1
ATOM 1237 C C . ARG A 1 165 ? 18.650 10.792 -4.332 1.00 48.59 165 ARG A C 1
ATOM 1239 O O . ARG A 1 165 ? 18.404 11.592 -3.438 1.00 48.59 165 ARG A O 1
ATOM 1246 N N . ARG A 1 166 ? 17.678 10.359 -5.153 1.00 47.62 166 ARG A N 1
ATOM 1247 C CA . ARG A 1 166 ? 16.321 10.971 -5.096 1.00 47.62 166 ARG A CA 1
ATOM 1248 C C . ARG A 1 166 ? 15.133 10.053 -4.841 1.00 47.62 166 ARG A C 1
ATOM 1250 O O . ARG A 1 166 ? 14.065 10.583 -4.569 1.00 47.62 166 ARG A O 1
ATOM 1257 N N . VAL A 1 167 ? 15.283 8.732 -4.900 1.00 49.22 167 VAL A N 1
ATOM 1258 C CA . VAL A 1 167 ? 14.298 7.772 -4.369 1.00 49.22 167 VAL A CA 1
ATOM 1259 C C . VAL A 1 167 ? 15.072 6.510 -4.016 1.00 49.22 167 VAL A C 1
ATOM 1261 O O . VAL A 1 167 ? 15.352 5.691 -4.889 1.00 49.22 167 VAL A O 1
ATOM 1264 N N . SER A 1 168 ? 15.479 6.371 -2.755 1.00 52.56 168 SER A N 1
ATOM 1265 C CA . SER A 1 168 ? 16.041 5.103 -2.294 1.00 52.56 168 SER A CA 1
ATOM 1266 C C . SER A 1 168 ? 14.890 4.104 -2.242 1.00 52.56 168 SER A C 1
ATOM 1268 O O . SER A 1 168 ? 13.967 4.252 -1.444 1.00 52.56 168 SER A O 1
ATOM 1270 N N . LEU A 1 169 ? 14.879 3.154 -3.174 1.00 55.69 169 LEU A N 1
ATOM 1271 C CA . LEU A 1 169 ? 13.941 2.043 -3.147 1.00 55.69 169 LEU A CA 1
ATOM 1272 C C . LEU A 1 169 ? 14.555 0.984 -2.240 1.00 55.69 169 LEU A C 1
ATOM 1274 O O . LEU A 1 169 ? 15.511 0.308 -2.623 1.00 55.69 169 LEU A O 1
ATOM 1278 N N . ILE A 1 170 ? 14.054 0.896 -1.014 1.00 52.44 170 ILE A N 1
ATOM 1279 C CA . ILE A 1 170 ? 14.575 -0.025 -0.007 1.00 52.44 170 ILE A CA 1
ATOM 1280 C C . ILE A 1 170 ? 13.733 -1.302 -0.048 1.00 52.44 170 ILE A C 1
ATOM 1282 O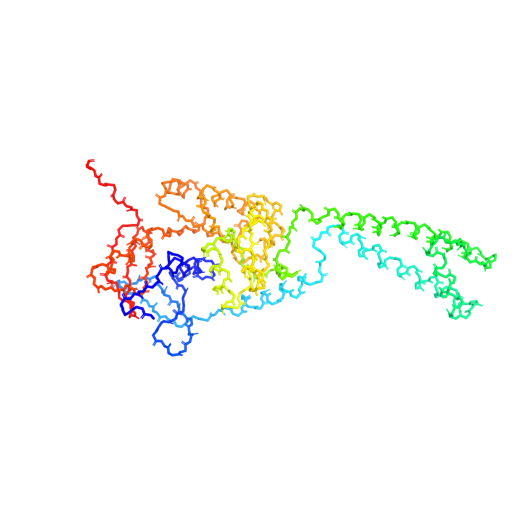 O . ILE A 1 170 ? 12.507 -1.247 -0.146 1.00 52.44 170 ILE A O 1
ATOM 1286 N N . GLY A 1 171 ? 14.397 -2.463 -0.018 1.00 55.69 171 GLY A N 1
ATOM 1287 C CA . GLY A 1 171 ? 13.739 -3.769 -0.092 1.00 55.69 171 GLY A CA 1
ATOM 1288 C C . GLY A 1 171 ? 13.710 -4.375 -1.494 1.00 55.69 171 GLY A C 1
ATOM 1289 O O . GLY A 1 171 ? 14.696 -4.363 -2.236 1.00 55.69 171 GLY A O 1
ATOM 1290 N N . ARG A 1 172 ? 12.578 -4.991 -1.840 1.00 50.66 172 ARG A N 1
ATOM 1291 C CA . ARG A 1 172 ? 12.402 -5.753 -3.082 1.00 50.66 172 ARG A CA 1
ATOM 1292 C C . ARG A 1 172 ? 12.424 -4.797 -4.284 1.00 50.66 172 ARG A C 1
ATOM 1294 O O . ARG A 1 172 ? 11.618 -3.879 -4.351 1.00 50.66 172 ARG A O 1
ATOM 1301 N N . ARG A 1 173 ? 13.296 -5.046 -5.275 1.00 52.81 173 ARG A N 1
ATOM 1302 C CA . ARG A 1 173 ? 13.514 -4.194 -6.478 1.00 52.81 173 ARG A CA 1
ATOM 1303 C C . ARG A 1 173 ? 12.293 -3.982 -7.393 1.00 52.81 173 ARG A C 1
ATOM 1305 O O . ARG A 1 173 ? 12.423 -3.348 -8.435 1.00 52.81 173 ARG A O 1
ATOM 1312 N N . VAL A 1 174 ? 11.123 -4.521 -7.052 1.00 60.25 174 VAL A N 1
ATOM 1313 C CA . VAL A 1 174 ? 9.942 -4.519 -7.920 1.00 60.25 174 VAL A CA 1
ATOM 1314 C C . VAL A 1 174 ? 8.739 -3.995 -7.153 1.00 60.25 174 VAL A C 1
ATOM 1316 O O . VAL A 1 174 ? 8.145 -4.704 -6.342 1.00 60.25 174 VAL A O 1
ATOM 1319 N N . VAL A 1 175 ? 8.360 -2.757 -7.460 1.00 65.56 175 VAL A N 1
ATOM 1320 C CA . VAL A 1 175 ? 7.110 -2.150 -7.001 1.00 65.56 175 VAL A CA 1
ATOM 1321 C C . VAL A 1 175 ? 5.958 -2.757 -7.814 1.00 65.56 175 VAL A C 1
ATOM 1323 O O . VAL A 1 175 ? 5.951 -2.616 -9.044 1.00 65.56 175 VAL A O 1
ATOM 1326 N N . PRO A 1 176 ? 4.996 -3.463 -7.193 1.00 68.44 176 PRO A N 1
ATOM 1327 C CA . PRO A 1 176 ? 3.787 -3.903 -7.880 1.00 68.44 176 PRO A CA 1
ATOM 1328 C C . PRO A 1 176 ? 3.034 -2.680 -8.411 1.00 68.44 176 PRO A C 1
ATOM 1330 O O . PRO A 1 176 ? 2.778 -1.737 -7.678 1.00 68.44 176 PRO A O 1
ATOM 1333 N N . ARG A 1 177 ? 2.674 -2.679 -9.699 1.00 70.94 177 ARG A N 1
ATOM 1334 C CA . ARG A 1 177 ? 2.045 -1.505 -10.345 1.00 70.94 177 ARG A CA 1
ATOM 1335 C C . ARG A 1 177 ? 0.521 -1.583 -10.453 1.00 70.94 177 ARG A C 1
ATOM 1337 O O . ARG A 1 177 ? -0.087 -0.725 -11.084 1.00 70.94 177 ARG A O 1
ATOM 1344 N N . ALA A 1 178 ? -0.091 -2.637 -9.920 1.00 78.75 178 ALA A N 1
ATOM 1345 C CA . ALA A 1 178 ? -1.540 -2.819 -9.853 1.00 78.75 178 ALA A CA 1
ATOM 1346 C C . ALA A 1 178 ? -1.888 -3.831 -8.757 1.00 78.75 178 ALA A C 1
ATOM 1348 O O . ALA A 1 178 ? -1.041 -4.660 -8.422 1.00 78.75 178 ALA A O 1
ATOM 1349 N N . GLY A 1 179 ? -3.110 -3.769 -8.221 1.00 82.81 179 GLY A N 1
ATOM 1350 C CA . GLY A 1 179 ? -3.586 -4.754 -7.243 1.00 82.81 179 GLY A CA 1
ATOM 1351 C C . GLY A 1 179 ? -2.747 -4.780 -5.962 1.00 82.81 179 GLY A C 1
ATOM 1352 O O . GLY A 1 179 ? -2.467 -5.853 -5.431 1.00 82.81 179 GLY A O 1
ATOM 1353 N N . HIS A 1 180 ? -2.280 -3.611 -5.529 1.00 91.56 180 HIS A N 1
ATOM 1354 C CA . HIS A 1 180 ? -1.495 -3.431 -4.313 1.00 91.56 180 HIS A CA 1
ATOM 1355 C C . HIS A 1 180 ? -2.129 -2.360 -3.429 1.00 91.56 180 HIS A C 1
ATOM 1357 O O . HIS A 1 180 ? -2.872 -1.519 -3.930 1.00 91.56 180 HIS A O 1
ATOM 1363 N N . VAL A 1 181 ? -1.812 -2.381 -2.141 1.00 94.69 181 VAL A N 1
ATOM 1364 C CA . VAL A 1 181 ? -2.147 -1.303 -1.207 1.00 94.69 181 VAL A CA 1
ATOM 1365 C C . VAL A 1 181 ? -0.923 -0.409 -1.036 1.00 94.69 181 VAL A C 1
ATOM 1367 O O . VAL A 1 181 ? 0.195 -0.907 -0.874 1.00 94.69 181 VAL A O 1
ATOM 1370 N N . VAL A 1 182 ? -1.123 0.905 -1.107 1.00 96.31 182 VAL A N 1
ATOM 1371 C CA . VAL A 1 182 ? -0.076 1.888 -0.801 1.00 96.31 182 VAL A CA 1
ATOM 1372 C C . VAL A 1 182 ? -0.188 2.244 0.678 1.00 96.31 182 VAL A C 1
ATOM 1374 O O . VAL A 1 182 ? -1.227 2.731 1.105 1.00 96.31 182 VAL A O 1
ATOM 1377 N N . VAL A 1 183 ? 0.859 2.008 1.461 1.00 96.69 183 VAL A N 1
ATOM 1378 C CA . VAL A 1 183 ? 0.904 2.349 2.890 1.00 96.69 183 VAL A CA 1
ATOM 1379 C C . VAL A 1 183 ? 1.880 3.500 3.079 1.00 96.69 183 VAL A C 1
ATOM 1381 O O . VAL A 1 183 ? 3.057 3.380 2.750 1.00 96.69 183 VAL A O 1
ATOM 1384 N N . VAL A 1 184 ? 1.391 4.626 3.583 1.00 95.69 184 VAL A N 1
ATOM 1385 C CA . VAL A 1 184 ? 2.175 5.837 3.826 1.00 95.69 184 VAL A CA 1
ATOM 1386 C C . VAL A 1 184 ? 2.514 5.940 5.307 1.00 95.69 184 VAL A C 1
ATOM 1388 O O . VAL A 1 184 ? 1.629 5.830 6.150 1.00 95.69 184 VAL A O 1
ATOM 1391 N N . GLY A 1 185 ? 3.788 6.181 5.606 1.00 93.56 185 GLY A N 1
ATOM 1392 C CA . GLY A 1 185 ? 4.343 6.153 6.953 1.00 93.56 185 GLY A CA 1
ATOM 1393 C C . GLY A 1 185 ? 4.619 4.717 7.382 1.00 93.56 185 GLY A C 1
ATOM 1394 O O . GLY A 1 185 ? 3.713 3.984 7.760 1.00 93.56 185 GLY A O 1
ATOM 1395 N N . MET A 1 186 ? 5.882 4.306 7.370 1.00 92.25 186 MET A N 1
ATOM 1396 C CA . MET A 1 186 ? 6.343 2.979 7.779 1.00 92.25 186 MET A CA 1
ATOM 1397 C C . MET A 1 186 ? 6.680 2.944 9.276 1.00 92.25 186 MET A C 1
ATOM 1399 O O . MET A 1 186 ? 7.638 2.301 9.688 1.00 92.25 186 MET A O 1
ATOM 1403 N N . GLY A 1 187 ? 5.895 3.625 10.115 1.00 89.62 187 GLY A N 1
ATOM 1404 C CA . GLY A 1 187 ? 6.002 3.534 11.574 1.00 89.62 187 GLY A CA 1
ATOM 1405 C C . GLY A 1 187 ? 5.454 2.209 12.123 1.00 89.62 187 GLY A C 1
ATOM 1406 O O . GLY A 1 187 ? 5.274 1.233 11.395 1.00 89.62 187 GLY A O 1
ATOM 1407 N N . GLN A 1 188 ? 5.115 2.171 13.416 1.00 88.50 188 GLN A N 1
ATOM 1408 C CA . GLN A 1 188 ? 4.566 0.960 14.048 1.00 88.50 188 GLN A CA 1
ATOM 1409 C C . GLN A 1 188 ? 3.263 0.467 13.396 1.00 88.50 188 GLN A C 1
ATOM 1411 O O . GLN A 1 188 ? 3.091 -0.736 13.200 1.00 88.50 188 GLN A O 1
ATOM 1416 N N . VAL A 1 189 ? 2.344 1.379 13.056 1.00 91.38 189 VAL A N 1
ATOM 1417 C CA . VAL A 1 189 ? 1.065 1.031 12.411 1.00 91.38 189 VAL A CA 1
ATOM 1418 C C . VAL A 1 189 ? 1.290 0.631 10.953 1.00 91.38 189 VAL A C 1
ATOM 1420 O O . VAL A 1 189 ? 0.867 -0.448 10.551 1.00 91.38 189 VAL A O 1
ATOM 1423 N N . GLY A 1 190 ? 2.010 1.444 10.173 1.00 92.88 190 GLY A N 1
ATOM 1424 C CA . GLY A 1 190 ? 2.242 1.170 8.752 1.00 92.88 190 GLY A CA 1
ATOM 1425 C C . GLY A 1 190 ? 3.041 -0.101 8.472 1.00 92.88 190 GLY A C 1
ATOM 1426 O O . GLY A 1 190 ? 2.687 -0.871 7.579 1.00 92.88 190 GLY A O 1
ATOM 1427 N N . LEU A 1 191 ? 4.077 -0.389 9.265 1.00 91.88 191 LEU A N 1
ATOM 1428 C CA . LEU A 1 191 ? 4.836 -1.629 9.112 1.00 91.88 191 LEU A CA 1
ATOM 1429 C C . LEU A 1 191 ? 3.972 -2.861 9.420 1.00 91.88 191 LEU A C 1
ATOM 1431 O O . LEU A 1 191 ? 4.039 -3.852 8.690 1.00 91.88 191 LEU A O 1
ATOM 1435 N N . ARG A 1 192 ? 3.131 -2.789 10.460 1.00 92.25 192 ARG A N 1
ATOM 1436 C CA . ARG A 1 192 ? 2.206 -3.873 10.813 1.00 92.25 192 ARG A CA 1
ATOM 1437 C C . ARG A 1 192 ? 1.118 -4.057 9.755 1.00 92.25 192 ARG A C 1
ATOM 1439 O O . ARG A 1 192 ? 0.876 -5.185 9.345 1.00 92.25 192 ARG A O 1
ATOM 1446 N N . LEU A 1 193 ? 0.556 -2.973 9.214 1.00 94.19 193 LEU A N 1
ATOM 1447 C CA . LEU A 1 193 ? -0.349 -3.027 8.055 1.00 94.19 193 LEU A CA 1
ATOM 1448 C C . LEU A 1 193 ? 0.290 -3.756 6.874 1.00 94.19 193 LEU A C 1
ATOM 1450 O O . LEU A 1 193 ? -0.303 -4.662 6.292 1.00 94.19 193 LEU A O 1
ATOM 1454 N N . ALA A 1 194 ? 1.529 -3.397 6.537 1.00 92.81 194 ALA A N 1
ATOM 1455 C CA . ALA A 1 194 ? 2.245 -4.027 5.438 1.00 92.81 194 ALA A CA 1
ATOM 1456 C C . ALA A 1 194 ? 2.506 -5.527 5.675 1.00 92.81 194 ALA A C 1
ATOM 1458 O O . ALA A 1 194 ? 2.559 -6.302 4.716 1.00 92.81 194 ALA A O 1
ATOM 1459 N N . GLN A 1 195 ? 2.660 -5.952 6.932 1.00 91.62 195 GLN A N 1
ATOM 1460 C CA . GLN A 1 195 ? 2.747 -7.364 7.304 1.00 91.62 195 GLN A CA 1
ATOM 1461 C C . GLN A 1 195 ? 1.407 -8.083 7.129 1.00 91.62 195 GLN A C 1
ATOM 1463 O O . GLN A 1 195 ? 1.388 -9.133 6.485 1.00 91.62 195 GLN A O 1
ATOM 1468 N N . GLU A 1 196 ? 0.307 -7.517 7.630 1.00 92.00 196 GLU A N 1
ATOM 1469 C CA . GLU A 1 196 ? -1.016 -8.149 7.543 1.00 92.00 196 GLU A CA 1
ATOM 1470 C C . GLU A 1 196 ? -1.503 -8.264 6.098 1.00 92.00 196 GLU A C 1
ATOM 1472 O O . GLU A 1 196 ? -1.894 -9.346 5.664 1.00 92.00 196 GLU A O 1
ATOM 1477 N N . PHE A 1 197 ? -1.363 -7.211 5.287 1.00 92.31 197 PHE A N 1
ATOM 1478 C CA . PHE A 1 197 ? -1.684 -7.295 3.860 1.00 92.31 197 PHE A CA 1
ATOM 1479 C C . PHE A 1 197 ? -0.856 -8.367 3.143 1.00 92.31 197 PHE A C 1
ATOM 1481 O O . PHE A 1 197 ? -1.379 -9.091 2.295 1.00 92.31 197 PHE A O 1
ATOM 1488 N N . ARG A 1 198 ? 0.430 -8.515 3.488 1.00 88.50 198 ARG A N 1
ATOM 1489 C CA . ARG A 1 198 ? 1.275 -9.558 2.895 1.00 88.50 198 ARG A CA 1
ATOM 1490 C C . ARG A 1 198 ? 0.831 -10.956 3.324 1.00 88.50 198 ARG A C 1
ATOM 1492 O O . ARG A 1 198 ? 0.852 -11.859 2.489 1.00 88.50 198 ARG A O 1
ATOM 1499 N N . ALA A 1 199 ? 0.427 -11.125 4.580 1.00 88.81 199 ALA A N 1
ATOM 1500 C CA . ALA A 1 199 ? -0.114 -12.379 5.096 1.00 88.81 199 ALA A CA 1
ATOM 1501 C C . ALA A 1 199 ? -1.463 -12.744 4.445 1.00 88.81 199 ALA A C 1
ATOM 1503 O O . ALA A 1 199 ? -1.691 -13.911 4.145 1.00 88.81 199 ALA A O 1
ATOM 1504 N N . LEU A 1 200 ? -2.276 -11.748 4.079 1.00 88.69 200 LEU A N 1
ATOM 1505 C CA . LEU A 1 200 ? -3.461 -11.896 3.218 1.00 88.69 200 LEU A CA 1
ATOM 1506 C C . LEU A 1 200 ? -3.119 -12.160 1.732 1.00 88.69 200 LEU A C 1
ATOM 1508 O O . LEU A 1 200 ? -3.992 -12.277 0.874 1.00 88.69 200 LEU A O 1
ATOM 1512 N N . GLY A 1 201 ? -1.834 -12.230 1.368 1.00 86.38 201 GLY A N 1
ATOM 1513 C CA . GLY A 1 201 ? -1.383 -12.422 -0.013 1.00 86.38 201 GLY A CA 1
ATOM 1514 C C . GLY A 1 201 ? -1.531 -11.183 -0.907 1.00 86.38 201 GLY A C 1
ATOM 1515 O O . GLY A 1 201 ? -1.292 -11.264 -2.119 1.00 86.38 201 GLY A O 1
ATOM 1516 N N . ILE A 1 202 ? -1.873 -10.033 -0.332 1.00 89.06 202 ILE A N 1
ATOM 1517 C CA . ILE A 1 202 ? -2.048 -8.757 -1.024 1.00 89.06 202 ILE A CA 1
ATOM 1518 C C . ILE A 1 202 ? -0.678 -8.095 -1.202 1.00 89.06 202 ILE A C 1
ATOM 1520 O O . ILE A 1 202 ? 0.211 -8.163 -0.354 1.00 89.06 202 ILE A O 1
ATOM 1524 N N . ALA A 1 203 ? -0.444 -7.508 -2.375 1.00 89.31 203 ALA A N 1
ATOM 1525 C CA . ALA A 1 203 ? 0.797 -6.792 -2.638 1.00 89.31 203 ALA A CA 1
ATOM 1526 C C . ALA A 1 203 ? 0.791 -5.431 -1.915 1.00 89.31 203 ALA A C 1
ATOM 1528 O O . ALA A 1 203 ? -0.247 -4.783 -1.844 1.00 89.31 203 ALA A O 1
ATOM 1529 N N . VAL A 1 204 ? 1.940 -4.981 -1.410 1.00 91.00 204 VAL A N 1
ATOM 1530 C CA . VAL A 1 204 ? 2.051 -3.722 -0.652 1.00 91.00 204 VAL A CA 1
ATOM 1531 C C . VAL A 1 204 ? 3.208 -2.891 -1.182 1.00 91.00 204 VAL A C 1
ATOM 1533 O O . VAL A 1 204 ? 4.228 -3.450 -1.589 1.00 91.00 204 VAL A O 1
ATOM 1536 N N . VAL A 1 205 ? 3.041 -1.570 -1.161 1.00 92.94 205 VAL A N 1
ATOM 1537 C CA . VAL A 1 205 ? 4.096 -0.581 -1.399 1.00 92.94 205 VAL A CA 1
ATOM 1538 C C . VAL A 1 205 ? 4.112 0.389 -0.229 1.00 92.94 205 VAL A C 1
ATOM 1540 O O . VAL A 1 205 ? 3.110 1.048 0.029 1.00 92.94 205 VAL A O 1
ATOM 1543 N N . GLY A 1 206 ? 5.238 0.472 0.472 1.00 93.69 206 GLY A N 1
ATOM 1544 C CA . GLY A 1 206 ? 5.445 1.465 1.519 1.00 93.69 206 GLY A CA 1
ATOM 1545 C C . GLY A 1 206 ? 5.908 2.801 0.941 1.00 93.69 206 GLY A C 1
ATOM 1546 O O . GLY A 1 206 ? 6.635 2.830 -0.054 1.00 93.69 206 GLY A O 1
ATOM 1547 N N . ILE A 1 207 ? 5.544 3.903 1.584 1.00 94.38 207 ILE A N 1
ATOM 1548 C CA . ILE A 1 207 ? 6.163 5.215 1.394 1.00 94.38 207 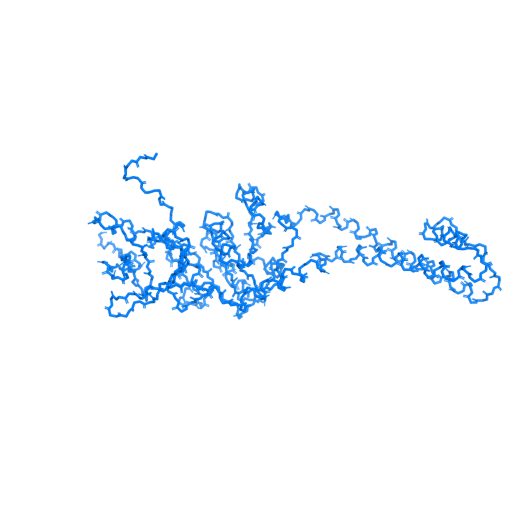ILE A CA 1
ATOM 1549 C C . ILE A 1 207 ? 6.603 5.721 2.761 1.00 94.38 207 ILE A C 1
ATOM 1551 O O . ILE A 1 207 ? 5.794 5.768 3.682 1.00 94.38 207 ILE A O 1
ATOM 1555 N N . GLU A 1 208 ? 7.866 6.105 2.889 1.00 92.81 208 GLU A N 1
ATOM 1556 C CA . GLU A 1 208 ? 8.423 6.648 4.129 1.00 92.81 208 GLU A CA 1
ATOM 1557 C C . GLU A 1 208 ? 9.174 7.945 3.829 1.00 92.81 208 GLU A C 1
ATOM 1559 O O . GLU A 1 208 ? 9.950 8.007 2.876 1.00 92.81 208 GLU A O 1
ATOM 1564 N N . ARG A 1 209 ? 8.938 8.991 4.622 1.00 90.56 209 ARG A N 1
ATOM 1565 C CA . ARG A 1 209 ? 9.591 10.290 4.449 1.00 90.56 209 ARG A CA 1
ATOM 1566 C C . ARG A 1 209 ? 11.024 10.242 4.975 1.00 90.56 209 ARG A C 1
ATOM 1568 O O . ARG A 1 209 ? 11.920 10.760 4.307 1.00 90.56 209 ARG A O 1
ATOM 1575 N N . ASP A 1 210 ? 11.247 9.614 6.130 1.00 87.06 210 ASP A N 1
ATOM 1576 C CA . ASP A 1 210 ? 12.575 9.536 6.737 1.00 87.06 210 ASP A CA 1
ATOM 1577 C C . ASP A 1 210 ? 13.406 8.368 6.185 1.00 87.06 210 ASP A C 1
ATOM 1579 O O . ASP A 1 210 ? 13.163 7.196 6.456 1.00 87.06 210 ASP A O 1
ATOM 1583 N N . HIS A 1 211 ? 14.455 8.708 5.440 1.00 84.56 211 HIS A N 1
ATOM 1584 C CA . HIS A 1 211 ? 15.422 7.765 4.885 1.00 84.56 211 HIS A CA 1
ATOM 1585 C C . HIS A 1 211 ? 16.249 6.972 5.916 1.00 84.56 211 HIS A C 1
ATOM 1587 O O . HIS A 1 211 ? 16.850 5.968 5.530 1.00 84.56 211 HIS A O 1
ATOM 1593 N N . GLN A 1 212 ? 16.304 7.406 7.181 1.00 84.19 212 GLN A N 1
ATOM 1594 C CA . GLN A 1 212 ? 17.020 6.723 8.269 1.00 84.19 212 GLN A CA 1
ATOM 1595 C C . GLN A 1 212 ? 16.081 5.977 9.223 1.00 84.19 212 GLN A C 1
ATOM 1597 O O . GLN A 1 212 ? 16.538 5.444 10.235 1.00 84.19 212 GLN A O 1
ATOM 1602 N N . ALA A 1 213 ? 14.782 5.907 8.917 1.00 84.94 213 ALA A N 1
ATOM 1603 C CA . ALA A 1 213 ? 13.824 5.246 9.788 1.00 84.94 213 ALA A CA 1
ATOM 1604 C C . ALA A 1 213 ? 14.228 3.772 10.037 1.00 84.94 213 ALA A C 1
ATOM 1606 O O . ALA A 1 213 ? 14.398 3.010 9.077 1.00 84.94 213 ALA A O 1
ATOM 1607 N N . PRO A 1 214 ? 14.332 3.315 11.303 1.00 85.81 214 PRO A N 1
ATOM 1608 C CA . PRO A 1 214 ? 14.721 1.935 11.626 1.00 85.81 214 PRO A CA 1
ATOM 1609 C C . PRO A 1 214 ? 13.803 0.879 10.998 1.00 85.81 214 PRO A C 1
ATOM 1611 O O . PRO A 1 214 ? 14.222 -0.231 10.667 1.00 85.81 214 PRO A O 1
ATOM 1614 N N . SER A 1 215 ? 12.537 1.236 10.785 1.00 85.25 215 SER A N 1
ATOM 1615 C CA . SER A 1 215 ? 11.535 0.391 10.144 1.00 85.25 215 SER A CA 1
ATOM 1616 C C . SER A 1 215 ? 11.854 0.047 8.689 1.00 85.25 215 SER A C 1
ATOM 1618 O O . SER A 1 215 ? 11.357 -0.963 8.192 1.00 85.25 215 SER A O 1
ATOM 1620 N N . LEU A 1 216 ? 12.710 0.820 8.011 1.00 85.38 216 LEU A N 1
ATOM 1621 C CA . LEU A 1 216 ? 13.166 0.525 6.651 1.00 85.38 216 LEU A CA 1
ATOM 1622 C C . LEU A 1 216 ? 14.016 -0.744 6.592 1.00 85.38 216 LEU A C 1
ATOM 1624 O O . LEU A 1 216 ? 13.931 -1.487 5.612 1.00 85.38 216 LEU A O 1
ATOM 1628 N N . VAL A 1 217 ? 14.793 -1.020 7.643 1.00 84.81 217 VAL A N 1
ATOM 1629 C CA . VAL A 1 217 ? 15.563 -2.266 7.771 1.00 84.81 217 VAL A CA 1
ATOM 1630 C C . VAL A 1 217 ? 14.602 -3.447 7.864 1.00 84.81 217 VAL A C 1
ATOM 1632 O O . VAL A 1 217 ? 14.686 -4.381 7.072 1.00 84.81 217 VAL A O 1
ATOM 1635 N N . ILE A 1 218 ? 13.598 -3.346 8.736 1.00 86.12 218 ILE A N 1
ATOM 1636 C CA . ILE A 1 218 ? 12.597 -4.404 8.912 1.00 86.12 218 ILE A CA 1
ATOM 1637 C C . ILE A 1 218 ? 11.783 -4.598 7.625 1.00 86.12 218 ILE A C 1
ATOM 1639 O O . ILE A 1 218 ? 11.544 -5.723 7.191 1.00 86.12 218 ILE A O 1
ATOM 1643 N N . ALA A 1 219 ? 11.376 -3.513 6.962 1.00 86.00 219 ALA A N 1
ATOM 1644 C CA . ALA A 1 219 ? 10.659 -3.589 5.694 1.00 86.00 219 ALA A CA 1
ATOM 1645 C C . ALA A 1 219 ? 11.496 -4.273 4.599 1.00 86.00 219 ALA A C 1
ATOM 1647 O O . ALA A 1 219 ? 10.959 -5.068 3.820 1.00 86.00 219 ALA A O 1
ATOM 1648 N N . ARG A 1 220 ? 12.812 -4.016 4.571 1.00 82.31 220 ARG A N 1
ATOM 1649 C CA . ARG A 1 220 ? 13.759 -4.674 3.666 1.00 82.31 220 ARG A CA 1
ATOM 1650 C C . ARG A 1 220 ? 13.840 -6.174 3.925 1.00 82.31 220 ARG A C 1
ATOM 1652 O O . ARG A 1 220 ? 13.722 -6.935 2.963 1.00 82.31 220 ARG A O 1
ATOM 1659 N N . ASP A 1 221 ? 13.984 -6.587 5.180 1.00 83.06 221 ASP A N 1
ATOM 1660 C CA . ASP A 1 221 ? 14.071 -8.002 5.569 1.00 83.06 221 ASP A CA 1
ATOM 1661 C C . ASP A 1 221 ? 12.783 -8.756 5.219 1.00 83.06 221 ASP A C 1
ATOM 1663 O O . ASP A 1 221 ? 12.803 -9.874 4.704 1.00 83.06 221 ASP A O 1
ATOM 1667 N N . LEU A 1 222 ? 11.640 -8.088 5.371 1.00 82.56 222 LEU A N 1
ATOM 1668 C CA . LEU A 1 222 ? 10.329 -8.613 4.994 1.00 82.56 222 LEU A CA 1
ATOM 1669 C C . LEU A 1 222 ? 10.028 -8.509 3.489 1.00 82.56 222 LEU A C 1
ATOM 1671 O O . LEU A 1 222 ? 8.919 -8.837 3.056 1.00 82.56 222 LEU A O 1
ATOM 1675 N N . SER A 1 223 ? 10.999 -8.070 2.680 1.00 81.88 223 SER A N 1
ATOM 1676 C CA . SER A 1 223 ? 10.878 -7.901 1.228 1.00 81.88 223 SER A CA 1
ATOM 1677 C C . SER A 1 223 ? 9.703 -7.006 0.800 1.00 81.88 223 SER A C 1
ATOM 1679 O O . SER A 1 223 ? 9.111 -7.212 -0.267 1.00 81.88 223 SER A O 1
ATOM 1681 N N . ILE A 1 224 ? 9.368 -6.006 1.617 1.00 85.50 224 ILE A N 1
ATOM 1682 C CA . ILE A 1 224 ? 8.374 -4.976 1.308 1.00 85.50 224 ILE A CA 1
ATOM 1683 C C . ILE A 1 224 ? 9.085 -3.859 0.527 1.00 85.50 224 ILE A C 1
ATOM 1685 O O . ILE A 1 224 ? 10.087 -3.333 1.010 1.00 85.50 224 ILE A O 1
ATOM 1689 N N . PRO A 1 225 ? 8.623 -3.490 -0.681 1.00 86.94 225 PRO A N 1
ATOM 1690 C CA . PRO A 1 225 ? 9.183 -2.354 -1.400 1.00 86.94 225 PRO A CA 1
ATOM 1691 C C . PRO A 1 225 ? 8.757 -1.052 -0.714 1.00 86.94 225 PRO A C 1
ATOM 1693 O O . PRO A 1 225 ? 7.560 -0.777 -0.617 1.00 86.94 225 PRO A O 1
ATOM 1696 N N . VAL A 1 226 ? 9.724 -0.250 -0.269 1.00 89.19 226 VAL A N 1
ATOM 1697 C CA . VAL A 1 226 ? 9.475 1.071 0.323 1.00 89.19 226 VAL A CA 1
ATOM 1698 C C . VAL A 1 226 ? 10.102 2.156 -0.538 1.00 89.19 226 VAL A C 1
ATOM 1700 O O . VAL A 1 226 ? 11.278 2.086 -0.902 1.00 89.19 226 VAL A O 1
ATOM 1703 N N . LEU A 1 227 ? 9.303 3.162 -0.872 1.00 88.94 227 LEU A N 1
ATOM 1704 C CA . LEU A 1 227 ? 9.738 4.361 -1.560 1.00 88.94 227 LEU A CA 1
ATOM 1705 C C . LEU A 1 227 ? 10.069 5.440 -0.532 1.00 88.94 227 LEU A C 1
ATOM 1707 O O . LEU A 1 227 ? 9.189 5.885 0.200 1.00 88.94 227 LEU A O 1
ATOM 1711 N N . VAL A 1 228 ? 11.319 5.893 -0.509 1.00 89.19 228 VAL A N 1
ATOM 1712 C CA . VAL A 1 228 ? 11.724 6.986 0.379 1.00 89.19 228 VAL A CA 1
ATOM 1713 C C . VAL A 1 228 ? 11.424 8.342 -0.266 1.00 89.19 228 VAL A C 1
ATOM 1715 O O . VAL A 1 228 ? 11.932 8.639 -1.351 1.00 89.19 228 VAL A O 1
ATOM 1718 N N . GLY A 1 229 ? 10.592 9.154 0.385 1.00 88.38 229 GLY A N 1
ATOM 1719 C CA . GLY A 1 229 ? 10.211 10.496 -0.051 1.00 88.38 229 GLY A CA 1
ATOM 1720 C C . GLY A 1 229 ? 8.873 10.966 0.525 1.00 88.38 229 GLY A C 1
ATOM 1721 O O . GLY A 1 229 ? 8.153 10.218 1.177 1.00 88.38 229 GLY A O 1
ATOM 1722 N N . ASP A 1 230 ? 8.523 12.223 0.254 1.00 90.44 230 ASP A N 1
ATOM 1723 C CA . ASP A 1 230 ? 7.286 12.823 0.755 1.00 90.44 230 ASP A CA 1
ATOM 1724 C C . ASP A 1 230 ? 6.042 12.324 -0.001 1.00 90.44 230 ASP A C 1
ATOM 1726 O O . ASP A 1 230 ? 5.907 12.508 -1.216 1.00 90.44 230 ASP A O 1
ATOM 1730 N N . ALA A 1 231 ? 5.117 11.708 0.734 1.00 91.44 231 ALA A N 1
ATOM 1731 C CA . ALA A 1 231 ? 3.884 11.143 0.201 1.00 91.44 231 ALA A CA 1
ATOM 1732 C C . ALA A 1 231 ? 2.825 12.196 -0.165 1.00 91.44 231 ALA A C 1
ATOM 1734 O O . ALA A 1 231 ? 1.944 11.893 -0.967 1.00 91.44 231 ALA A O 1
ATOM 1735 N N . ALA A 1 232 ? 2.925 13.433 0.339 1.00 91.69 232 ALA A N 1
ATOM 1736 C CA . ALA A 1 232 ? 2.074 14.536 -0.119 1.00 91.69 232 ALA A CA 1
ATOM 1737 C C . ALA A 1 232 ? 2.421 14.963 -1.563 1.00 91.69 232 ALA A C 1
ATOM 1739 O O . ALA A 1 232 ? 1.632 15.582 -2.278 1.00 91.69 232 ALA A O 1
ATOM 1740 N N . SER A 1 233 ? 3.597 14.579 -2.071 1.00 92.56 233 SER A N 1
ATOM 1741 C CA . SER A 1 233 ? 3.952 14.835 -3.460 1.00 92.56 233 SER A CA 1
ATOM 1742 C C . SER A 1 233 ? 3.145 13.960 -4.422 1.00 92.56 233 SER A C 1
ATOM 1744 O O . SER A 1 233 ? 3.326 12.743 -4.508 1.00 92.56 233 SER A O 1
ATOM 1746 N N . ARG A 1 234 ? 2.362 14.594 -5.304 1.00 92.69 234 ARG A N 1
ATOM 1747 C CA . ARG A 1 234 ? 1.667 13.907 -6.414 1.00 92.69 234 ARG A CA 1
ATOM 1748 C C . ARG A 1 234 ? 2.607 13.064 -7.285 1.00 92.69 234 ARG A C 1
ATOM 1750 O O . ARG A 1 234 ? 2.205 12.039 -7.833 1.00 92.69 234 ARG A O 1
ATOM 1757 N N . ARG A 1 235 ? 3.874 13.477 -7.432 1.00 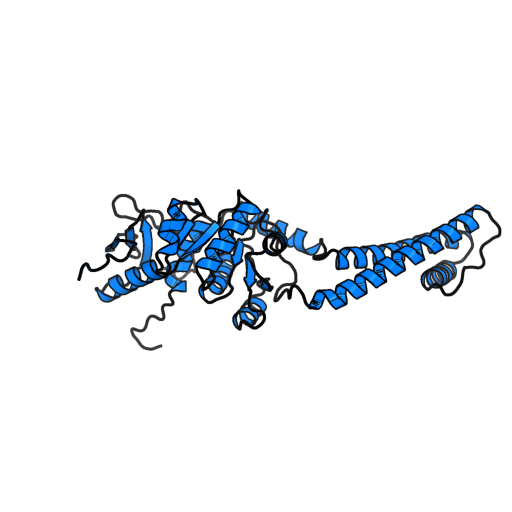88.94 235 ARG A N 1
ATOM 1758 C CA . ARG A 1 235 ? 4.893 12.701 -8.161 1.00 88.94 235 ARG A CA 1
ATOM 1759 C C . ARG A 1 235 ? 5.212 11.391 -7.444 1.00 88.94 235 ARG A C 1
ATOM 1761 O O . ARG A 1 235 ? 5.391 10.379 -8.118 1.00 88.94 235 ARG A O 1
ATOM 1768 N N . MET A 1 236 ? 5.278 11.417 -6.117 1.00 89.56 236 MET A N 1
ATOM 1769 C CA . MET A 1 236 ? 5.556 10.248 -5.291 1.00 89.56 236 MET A CA 1
ATOM 1770 C C . MET A 1 236 ? 4.405 9.243 -5.344 1.00 89.56 236 MET A C 1
ATOM 1772 O O . MET A 1 236 ? 4.629 8.078 -5.657 1.00 89.56 236 MET A O 1
ATOM 1776 N N . LEU A 1 237 ? 3.163 9.709 -5.192 1.00 92.25 237 LEU A N 1
ATOM 1777 C CA . LEU A 1 237 ? 1.971 8.858 -5.293 1.00 92.25 237 LEU A CA 1
ATOM 1778 C C . LEU A 1 237 ? 1.827 8.205 -6.677 1.00 92.25 237 LEU A C 1
ATOM 1780 O O . LEU A 1 237 ? 1.526 7.016 -6.791 1.00 92.25 237 LEU A O 1
ATOM 1784 N N . ARG A 1 238 ? 2.128 8.943 -7.755 1.00 90.44 238 ARG A N 1
ATOM 1785 C CA . ARG A 1 238 ? 2.184 8.363 -9.109 1.00 90.44 238 ARG A CA 1
ATOM 1786 C C . ARG A 1 238 ? 3.275 7.301 -9.245 1.00 90.44 238 ARG A C 1
ATOM 1788 O O . ARG A 1 238 ? 3.038 6.273 -9.873 1.00 90.44 238 ARG A O 1
ATOM 1795 N N . ARG A 1 239 ? 4.456 7.529 -8.659 1.00 85.50 239 ARG A N 1
ATOM 1796 C CA . ARG A 1 239 ? 5.559 6.550 -8.643 1.00 85.50 239 ARG A CA 1
ATOM 1797 C C . ARG A 1 239 ? 5.209 5.290 -7.855 1.00 85.50 239 ARG A C 1
ATOM 1799 O O . ARG A 1 239 ? 5.556 4.200 -8.301 1.00 85.50 239 ARG A O 1
ATOM 1806 N N . ALA A 1 240 ? 4.461 5.437 -6.764 1.00 89.44 240 ALA A N 1
ATOM 1807 C CA . ALA A 1 240 ? 3.905 4.323 -6.004 1.00 89.44 240 ALA A CA 1
ATOM 1808 C C . ALA A 1 240 ? 2.857 3.520 -6.787 1.00 89.44 240 ALA A C 1
ATOM 1810 O O . ALA A 1 240 ? 2.521 2.419 -6.383 1.00 89.44 240 ALA A O 1
ATOM 1811 N N . GLY A 1 241 ? 2.370 4.025 -7.927 1.00 89.88 241 GLY A N 1
ATOM 1812 C CA . GLY A 1 241 ? 1.364 3.341 -8.734 1.00 89.88 241 GLY A CA 1
ATOM 1813 C C . GLY A 1 241 ? -0.063 3.530 -8.220 1.00 89.88 241 GLY A C 1
ATOM 1814 O O . GLY A 1 241 ? -0.923 2.715 -8.560 1.00 89.88 241 GLY A O 1
ATOM 1815 N N . LEU A 1 242 ? -0.320 4.611 -7.466 1.00 93.62 242 LEU A N 1
ATOM 1816 C CA . LEU A 1 242 ? -1.591 4.866 -6.781 1.00 93.62 242 LEU A CA 1
ATOM 1817 C C . LEU A 1 242 ? -2.821 4.677 -7.681 1.00 93.62 242 LEU A C 1
ATOM 1819 O O . LEU A 1 242 ? -3.764 4.017 -7.276 1.00 93.62 242 LEU A O 1
ATOM 1823 N N . SER A 1 243 ? -2.805 5.158 -8.929 1.00 91.94 243 SER A N 1
ATOM 1824 C CA . SER A 1 243 ? -3.959 5.075 -9.847 1.00 91.94 243 SER A CA 1
ATOM 1825 C C . SER A 1 243 ? -4.436 3.649 -10.174 1.00 91.94 243 SER A C 1
ATOM 1827 O O . SER A 1 243 ? -5.460 3.480 -10.830 1.00 91.94 243 SER A O 1
ATOM 1829 N N . ARG A 1 244 ? -3.672 2.616 -9.801 1.00 90.31 244 ARG A N 1
ATOM 1830 C CA . ARG A 1 244 ? -4.019 1.195 -9.974 1.00 90.31 244 ARG A CA 1
ATOM 1831 C C . ARG A 1 244 ? -3.940 0.412 -8.658 1.00 90.31 244 ARG A C 1
ATOM 1833 O O . ARG A 1 244 ? -3.959 -0.826 -8.684 1.00 90.31 244 ARG A O 1
ATOM 1840 N N . ALA A 1 245 ? -3.781 1.117 -7.543 1.00 92.94 245 ALA A N 1
ATOM 1841 C CA . ALA A 1 245 ? -3.830 0.545 -6.213 1.00 92.94 245 ALA A CA 1
ATOM 1842 C C . ALA A 1 245 ? -5.266 0.119 -5.871 1.00 92.94 245 ALA A C 1
ATOM 1844 O O . ALA A 1 245 ? -6.227 0.533 -6.519 1.00 92.94 245 ALA A O 1
ATOM 1845 N N . ILE A 1 246 ? -5.386 -0.757 -4.880 1.00 93.31 246 ILE A N 1
ATOM 1846 C CA . ILE A 1 246 ? -6.664 -1.175 -4.294 1.00 93.31 246 ILE A CA 1
ATOM 1847 C C . ILE A 1 246 ? -7.152 -0.093 -3.338 1.00 93.31 246 ILE A C 1
ATOM 1849 O O . ILE A 1 246 ? -8.316 0.269 -3.387 1.00 93.31 246 ILE A O 1
ATOM 1853 N N . ALA A 1 247 ? -6.235 0.432 -2.528 1.00 94.94 247 ALA A N 1
ATOM 1854 C CA . ALA A 1 247 ? -6.453 1.520 -1.592 1.00 94.94 247 ALA A CA 1
ATOM 1855 C C . ALA A 1 247 ? -5.115 2.192 -1.261 1.00 94.94 247 ALA A C 1
ATOM 1857 O O . ALA A 1 247 ? -4.034 1.644 -1.532 1.00 94.94 247 ALA A O 1
ATOM 1858 N N . VAL A 1 248 ? -5.196 3.365 -0.643 1.00 96.44 248 VAL A N 1
ATOM 1859 C CA . VAL A 1 248 ? -4.074 4.019 0.028 1.00 96.44 248 VAL A CA 1
ATOM 1860 C C . VAL A 1 248 ? -4.406 4.230 1.495 1.00 96.44 248 VAL A C 1
ATOM 1862 O O . VAL A 1 248 ? -5.499 4.669 1.833 1.00 96.44 248 VAL A O 1
ATOM 1865 N N . VAL A 1 249 ? -3.449 3.915 2.359 1.00 96.69 249 VAL A N 1
ATOM 1866 C CA . VAL A 1 249 ? -3.570 4.078 3.803 1.00 96.69 249 VAL A CA 1
ATOM 1867 C C . VAL A 1 249 ? -2.547 5.106 4.271 1.00 96.69 249 VAL A C 1
ATOM 1869 O O . VAL A 1 249 ? -1.343 4.870 4.163 1.00 96.69 249 VAL A O 1
ATOM 1872 N N . ALA A 1 250 ? -3.015 6.237 4.790 1.00 95.19 250 ALA A N 1
ATOM 1873 C CA . ALA A 1 250 ? -2.192 7.263 5.415 1.00 95.19 250 ALA A CA 1
ATOM 1874 C C . ALA A 1 250 ? -2.036 6.957 6.910 1.00 95.19 250 ALA A C 1
ATOM 1876 O O . ALA A 1 250 ? -2.931 7.233 7.702 1.00 95.19 250 ALA A O 1
ATOM 1877 N N . ALA A 1 251 ? -0.915 6.334 7.281 1.00 93.44 251 ALA A N 1
ATOM 1878 C CA . ALA A 1 251 ? -0.629 5.827 8.624 1.00 93.44 251 ALA A CA 1
ATOM 1879 C C . ALA A 1 251 ? 0.588 6.507 9.282 1.00 93.44 251 ALA A C 1
ATOM 1881 O O . ALA A 1 251 ? 1.224 5.923 10.170 1.00 93.44 251 ALA A O 1
ATOM 1882 N N . GLY A 1 252 ? 0.907 7.735 8.861 1.00 90.25 252 GLY A N 1
ATOM 1883 C CA . GLY A 1 252 ? 1.926 8.577 9.480 1.00 90.25 252 GLY A CA 1
ATOM 1884 C C . GLY A 1 252 ? 1.592 8.921 10.933 1.00 90.25 252 GLY A C 1
ATOM 1885 O O . GLY A 1 252 ? 0.462 8.728 11.391 1.00 90.25 252 GLY A O 1
ATOM 1886 N N . SER A 1 253 ? 2.599 9.389 11.673 1.00 84.88 253 SER A N 1
ATOM 1887 C CA . SER A 1 253 ? 2.433 9.854 13.056 1.00 84.88 253 SER A CA 1
ATOM 1888 C C . SER A 1 253 ? 1.703 11.192 13.139 1.00 84.88 253 SER A C 1
ATOM 1890 O O . SER A 1 253 ? 0.942 11.392 14.076 1.00 84.88 253 SER A O 1
ATOM 1892 N N . GLU A 1 254 ? 1.921 12.069 12.158 1.00 85.75 254 GLU A N 1
ATOM 1893 C CA . GLU A 1 254 ? 1.338 13.408 12.105 1.00 85.75 254 GLU A CA 1
ATOM 1894 C C . GLU A 1 254 ? 0.024 13.403 11.320 1.00 85.75 254 GLU A C 1
ATOM 1896 O O . GLU A 1 254 ? -0.025 13.065 10.134 1.00 85.75 254 GLU A O 1
ATOM 1901 N N . GLU A 1 255 ? -1.054 13.827 11.968 1.00 81.69 255 GLU A N 1
ATOM 1902 C CA . GLU A 1 255 ? -2.400 13.808 11.392 1.00 81.69 255 GLU A CA 1
ATOM 1903 C C . GLU A 1 255 ? -2.544 14.760 10.198 1.00 81.69 255 GLU A C 1
ATOM 1905 O O . GLU A 1 255 ? -3.097 14.404 9.156 1.00 81.69 255 GLU A O 1
ATOM 1910 N N . ARG A 1 256 ? -1.940 15.949 10.302 1.00 85.31 256 ARG A N 1
ATOM 1911 C CA . ARG A 1 256 ? -1.901 16.944 9.219 1.00 85.31 256 ARG A CA 1
ATOM 1912 C C . ARG A 1 256 ? -1.233 16.397 7.958 1.00 85.31 256 ARG A C 1
ATOM 1914 O O . ARG A 1 256 ? -1.703 16.658 6.851 1.00 85.31 256 ARG A O 1
ATOM 1921 N N . ASP A 1 257 ? -0.165 15.616 8.120 1.00 88.50 257 ASP A N 1
ATOM 1922 C CA . ASP A 1 257 ? 0.494 14.947 6.998 1.00 88.50 257 ASP A CA 1
ATOM 1923 C C . ASP A 1 257 ? -0.421 13.879 6.387 1.00 88.50 257 ASP A C 1
ATOM 1925 O O . ASP A 1 257 ? -0.517 13.786 5.162 1.00 88.50 257 ASP A O 1
ATOM 1929 N N . ASN A 1 258 ? -1.142 13.114 7.213 1.00 90.56 258 ASN A N 1
ATOM 1930 C CA . ASN A 1 258 ? -2.087 12.109 6.728 1.00 90.56 258 ASN A CA 1
ATOM 1931 C C . ASN A 1 258 ? -3.223 12.744 5.904 1.00 90.56 258 ASN A C 1
ATOM 1933 O O . ASN A 1 258 ? -3.542 12.244 4.822 1.00 90.56 258 ASN A O 1
ATOM 1937 N N . ILE A 1 259 ? -3.769 13.883 6.346 1.00 89.19 259 ILE A N 1
ATOM 1938 C CA . ILE A 1 259 ? -4.766 14.662 5.591 1.00 89.19 259 ILE A CA 1
ATOM 1939 C C . ILE A 1 259 ? -4.173 15.173 4.268 1.00 89.19 259 ILE A C 1
ATOM 1941 O O . ILE A 1 259 ? -4.783 15.014 3.208 1.00 89.19 259 ILE A O 1
ATOM 1945 N N . ALA A 1 260 ? -2.966 15.747 4.287 1.00 90.88 260 ALA A N 1
ATOM 1946 C CA . ALA A 1 260 ? -2.312 16.256 3.079 1.00 90.88 260 ALA A CA 1
ATOM 1947 C C . ALA A 1 260 ? -2.055 15.149 2.038 1.00 90.88 260 ALA A C 1
ATOM 1949 O O . ALA A 1 260 ? -2.240 15.351 0.830 1.00 90.88 260 ALA A O 1
ATOM 1950 N N . VAL A 1 261 ? -1.662 13.961 2.503 1.00 93.69 261 VAL A N 1
ATOM 1951 C CA . VAL A 1 261 ? -1.510 12.755 1.681 1.00 93.69 261 VAL A CA 1
ATOM 1952 C C . VAL A 1 261 ? -2.845 12.345 1.078 1.00 93.69 261 VAL A C 1
ATOM 1954 O O . VAL A 1 261 ? -2.908 12.066 -0.118 1.00 93.69 261 VAL A O 1
ATOM 1957 N N . ALA A 1 262 ? -3.909 12.347 1.874 1.00 92.31 262 ALA A N 1
ATOM 1958 C CA . ALA A 1 262 ? -5.238 11.947 1.448 1.00 92.31 262 ALA A CA 1
ATOM 1959 C C . ALA A 1 262 ? -5.817 12.889 0.372 1.00 92.31 262 ALA A C 1
ATOM 1961 O O . ALA A 1 262 ? -6.237 12.429 -0.692 1.00 92.31 262 ALA A O 1
ATOM 1962 N N . ILE A 1 263 ? -5.701 14.210 0.556 1.00 91.75 263 ILE A N 1
ATOM 1963 C CA . ILE A 1 263 ? -6.059 15.214 -0.465 1.00 91.75 263 ILE A CA 1
ATOM 1964 C C . ILE A 1 263 ? -5.250 14.992 -1.751 1.00 91.75 263 ILE A C 1
ATOM 1966 O O . ILE A 1 263 ? -5.788 14.996 -2.863 1.00 91.75 263 ILE A O 1
ATOM 1970 N N . SER A 1 264 ? -3.944 14.757 -1.614 1.00 93.75 264 SER A N 1
ATOM 1971 C CA . SER A 1 264 ? -3.057 14.513 -2.754 1.00 93.75 264 SER A CA 1
ATOM 1972 C C . SER A 1 264 ? -3.388 13.211 -3.482 1.00 93.75 264 SER A C 1
ATOM 1974 O O . SER A 1 264 ? -3.267 13.148 -4.708 1.00 93.75 264 SER A O 1
ATOM 1976 N N . ALA A 1 265 ? -3.826 12.186 -2.750 1.00 94.25 265 ALA A N 1
ATOM 1977 C CA . ALA A 1 265 ? -4.263 10.915 -3.299 1.00 94.25 265 ALA A CA 1
ATOM 1978 C C . ALA A 1 265 ? -5.546 11.066 -4.114 1.00 94.25 265 ALA A C 1
ATOM 1980 O O . ALA A 1 265 ? -5.557 10.649 -5.272 1.00 94.25 265 ALA A O 1
ATOM 1981 N N . ILE A 1 266 ? -6.559 11.748 -3.575 1.00 92.88 266 ILE A N 1
ATOM 1982 C CA . ILE A 1 266 ? -7.818 12.041 -4.280 1.00 92.88 266 ILE A CA 1
ATOM 1983 C C . ILE A 1 266 ? -7.540 12.834 -5.562 1.00 92.88 266 ILE A C 1
ATOM 1985 O O . ILE A 1 266 ? -8.053 12.501 -6.629 1.00 92.88 266 ILE A O 1
ATOM 1989 N N . ALA A 1 267 ? -6.644 13.824 -5.500 1.00 92.56 267 ALA A N 1
ATOM 1990 C CA . ALA A 1 267 ? -6.257 14.613 -6.669 1.00 92.56 267 ALA A CA 1
ATOM 1991 C C . ALA A 1 267 ? -5.517 13.803 -7.756 1.00 92.56 267 ALA A C 1
ATOM 1993 O O . ALA A 1 267 ? -5.491 14.211 -8.917 1.00 92.56 267 ALA A O 1
ATOM 1994 N N . VAL A 1 268 ? -4.861 12.692 -7.403 1.00 93.88 268 VAL A N 1
ATOM 1995 C CA . VAL A 1 268 ? -4.122 11.828 -8.347 1.00 93.88 268 VAL A CA 1
ATOM 1996 C C . VAL A 1 268 ? -4.973 10.660 -8.846 1.00 93.88 268 VAL A C 1
ATOM 1998 O O . VAL A 1 268 ? -4.803 10.220 -9.986 1.00 93.88 268 VAL A O 1
ATOM 2001 N N . ALA A 1 269 ? -5.841 10.125 -7.995 1.00 93.81 269 ALA A N 1
ATOM 2002 C CA . ALA A 1 269 ? -6.633 8.933 -8.240 1.00 93.81 269 ALA A CA 1
ATOM 2003 C C . ALA A 1 269 ? -7.965 9.014 -7.462 1.00 93.81 269 ALA A C 1
ATOM 2005 O O . ALA A 1 269 ? -8.094 8.390 -6.412 1.00 93.81 269 ALA A O 1
ATOM 2006 N N . PRO A 1 270 ? -8.973 9.739 -7.983 1.00 90.94 270 PRO A N 1
ATOM 2007 C CA . PRO A 1 270 ? -10.216 10.021 -7.253 1.00 90.94 270 PRO A CA 1
ATOM 2008 C C . PRO A 1 270 ? -11.066 8.777 -6.957 1.00 90.94 270 PRO A C 1
ATOM 2010 O O . PRO A 1 270 ? -11.897 8.800 -6.062 1.00 90.94 270 PRO A O 1
ATOM 2013 N N . ASN A 1 271 ? -10.846 7.682 -7.691 1.00 90.75 271 ASN A N 1
ATOM 2014 C CA . ASN A 1 271 ? -11.588 6.428 -7.530 1.00 90.75 271 ASN A CA 1
ATOM 2015 C C . ASN A 1 271 ? -10.899 5.428 -6.586 1.00 90.75 271 ASN A C 1
ATOM 2017 O O . ASN A 1 271 ? -11.363 4.296 -6.470 1.00 90.75 271 ASN A O 1
ATOM 2021 N N . VAL A 1 272 ? -9.751 5.781 -6.001 1.00 92.75 272 VAL A N 1
ATOM 2022 C CA . VAL A 1 272 ? -9.016 4.889 -5.097 1.00 92.75 272 VAL A CA 1
ATOM 2023 C C . VAL A 1 272 ? -9.444 5.195 -3.662 1.00 92.75 272 VAL A C 1
ATOM 2025 O O . VAL A 1 272 ? -9.273 6.336 -3.237 1.00 92.75 272 VAL A O 1
ATOM 2028 N N . PRO A 1 273 ? -9.965 4.205 -2.913 1.00 92.56 273 PRO A N 1
ATOM 2029 C CA . PRO A 1 273 ? -10.274 4.356 -1.499 1.00 92.56 273 PRO A CA 1
ATOM 2030 C C . PRO A 1 273 ? -9.074 4.877 -0.711 1.00 92.56 273 PRO A C 1
ATOM 2032 O O . PRO A 1 273 ? -7.946 4.393 -0.865 1.00 92.56 273 PRO A O 1
ATOM 2035 N N . VAL A 1 274 ? -9.338 5.860 0.141 1.00 94.06 274 VAL A N 1
ATOM 2036 C CA . VAL A 1 274 ? -8.357 6.450 1.044 1.00 94.06 274 VAL A CA 1
ATOM 2037 C C . VAL A 1 274 ? -8.764 6.107 2.467 1.00 94.06 274 VAL A C 1
ATOM 2039 O O . VAL A 1 274 ? -9.907 6.343 2.852 1.00 94.06 274 VAL A O 1
ATOM 2042 N N . VAL A 1 275 ? -7.832 5.545 3.232 1.00 93.44 275 VAL A N 1
ATOM 2043 C CA . VAL A 1 275 ? -7.996 5.285 4.663 1.00 93.44 275 VAL A CA 1
ATOM 2044 C C . VAL A 1 275 ? -6.996 6.145 5.418 1.00 93.44 275 VAL A C 1
ATOM 2046 O O . VAL A 1 275 ? -5.800 6.125 5.124 1.00 93.44 275 VAL A O 1
ATOM 2049 N N . ILE A 1 276 ? -7.475 6.915 6.382 1.00 91.56 276 ILE A N 1
ATOM 2050 C CA . ILE A 1 276 ? -6.685 7.866 7.154 1.00 91.56 276 ILE A CA 1
ATOM 2051 C C . ILE A 1 276 ? -6.627 7.372 8.590 1.00 91.56 276 ILE A C 1
ATOM 2053 O O . ILE A 1 276 ? -7.652 7.102 9.214 1.00 91.56 276 ILE A O 1
ATOM 2057 N N . ARG A 1 277 ? -5.413 7.268 9.123 1.00 89.06 277 ARG A N 1
ATOM 2058 C CA . ARG A 1 277 ? -5.194 7.096 10.551 1.00 89.06 277 ARG A CA 1
ATOM 2059 C C . ARG A 1 277 ? -5.387 8.444 11.249 1.00 89.06 277 ARG A C 1
ATOM 2061 O O . ARG A 1 277 ? -4.612 9.368 10.989 1.00 89.06 277 ARG A O 1
ATOM 2068 N N . ALA A 1 278 ? -6.361 8.505 12.149 1.00 83.12 278 ALA A N 1
ATOM 2069 C CA . ALA A 1 278 ? -6.578 9.623 13.059 1.00 83.12 278 ALA A CA 1
ATOM 2070 C C . ALA A 1 278 ? -5.925 9.373 14.421 1.00 83.12 278 ALA A C 1
ATOM 2072 O O . ALA A 1 278 ? -5.821 8.221 14.871 1.00 83.12 278 ALA A O 1
ATOM 2073 N N . GLY A 1 279 ? -5.454 10.455 15.040 1.00 67.94 279 GLY A N 1
ATOM 2074 C CA . GLY A 1 279 ? -5.191 10.528 16.469 1.00 67.94 279 GLY A CA 1
ATOM 2075 C C . GLY A 1 279 ? -6.357 11.200 17.198 1.00 67.94 279 GLY A C 1
ATOM 2076 O O . GLY A 1 279 ? -7.433 11.374 16.644 1.00 67.94 279 GLY A O 1
ATOM 2077 N N . ALA A 1 280 ? -6.129 11.578 18.456 1.00 58.06 280 ALA A N 1
ATOM 2078 C CA . ALA A 1 280 ? -7.143 12.176 19.331 1.00 58.06 280 ALA A CA 1
ATOM 2079 C C . ALA A 1 280 ? -7.363 13.686 19.079 1.00 58.06 280 ALA A C 1
ATOM 2081 O O . ALA A 1 280 ? -7.735 14.393 20.011 1.00 58.06 280 ALA A O 1
ATOM 2082 N N . ASP A 1 281 ? -7.039 14.196 17.886 1.00 57.47 281 ASP A N 1
ATOM 2083 C CA . ASP A 1 281 ? -7.051 15.633 17.597 1.00 57.47 281 ASP A CA 1
ATOM 2084 C C . ASP A 1 281 ? -8.319 16.031 16.815 1.00 57.47 281 ASP A C 1
ATOM 2086 O O . ASP A 1 281 ? -8.729 15.355 15.873 1.00 57.47 281 ASP A O 1
ATOM 2090 N N . ASP A 1 282 ? -8.936 17.157 17.190 1.00 53.06 282 ASP A N 1
ATOM 2091 C CA . ASP A 1 282 ? -10.233 17.633 16.657 1.00 53.06 282 ASP A CA 1
ATOM 2092 C C . ASP A 1 282 ? -10.168 18.015 15.158 1.00 53.06 282 ASP A C 1
ATOM 2094 O O . ASP A 1 282 ? -11.189 18.237 14.499 1.00 53.06 282 ASP A O 1
ATOM 2098 N N . ALA A 1 283 ? -8.957 18.100 14.597 1.00 52.97 283 ALA A N 1
ATOM 2099 C CA . ALA A 1 283 ? -8.718 18.513 13.218 1.00 52.97 283 ALA A CA 1
ATOM 2100 C C . ALA A 1 283 ? -9.404 17.593 12.199 1.00 52.97 283 ALA A C 1
ATOM 2102 O O . ALA A 1 283 ? -9.809 18.054 11.126 1.00 52.97 283 ALA A O 1
ATOM 2103 N N . ILE A 1 284 ? -9.546 16.305 12.512 1.00 54.66 284 ILE A N 1
ATOM 2104 C CA . ILE A 1 284 ? -10.182 15.338 11.623 1.00 54.66 284 ILE A CA 1
ATOM 2105 C C . ILE A 1 284 ? -11.706 15.437 11.619 1.00 54.66 284 ILE A C 1
ATOM 2107 O O . ILE A 1 284 ? -12.281 15.278 10.543 1.00 54.66 284 ILE A O 1
ATOM 2111 N N . ASP A 1 285 ? -12.361 15.760 12.733 1.00 56.31 285 ASP A N 1
ATOM 2112 C CA . ASP A 1 285 ? -13.826 15.883 12.769 1.00 56.31 285 ASP A CA 1
ATOM 2113 C C . ASP A 1 285 ? -14.301 17.084 11.941 1.00 56.31 285 ASP A C 1
ATOM 2115 O O . ASP A 1 285 ? -15.208 16.969 11.107 1.00 56.31 285 ASP A O 1
ATOM 2119 N N . GLU A 1 286 ? -13.604 18.216 12.059 1.00 51.00 286 GLU A N 1
ATOM 2120 C CA . GLU A 1 286 ? -13.882 19.410 11.257 1.00 51.00 286 GLU A CA 1
ATOM 2121 C C . GLU A 1 286 ? -13.591 19.153 9.766 1.00 51.00 286 GLU A C 1
ATOM 2123 O O . GLU A 1 286 ? -14.392 19.476 8.883 1.00 51.00 286 GLU A O 1
ATOM 2128 N N . THR A 1 287 ? -12.489 18.460 9.468 1.00 52.34 287 THR A N 1
ATOM 2129 C CA . THR A 1 287 ? -12.060 18.170 8.094 1.00 52.34 287 THR A CA 1
ATOM 2130 C C . THR A 1 287 ? -12.909 17.086 7.410 1.00 52.34 287 THR A C 1
ATOM 2132 O O . THR A 1 287 ? -13.139 17.175 6.201 1.00 52.34 287 THR A O 1
ATOM 2135 N N . ARG A 1 288 ? -13.442 16.107 8.157 1.00 54.66 288 ARG A N 1
ATOM 2136 C CA . ARG A 1 288 ? -14.369 15.066 7.670 1.00 54.66 288 ARG A CA 1
ATOM 2137 C C . ARG A 1 288 ? -15.705 15.658 7.230 1.00 54.66 288 ARG A C 1
ATOM 2139 O O . ARG A 1 288 ? -16.289 15.182 6.258 1.00 54.66 288 ARG A O 1
ATOM 2146 N N . SER A 1 289 ? -16.166 16.703 7.918 1.00 52.25 289 SER A N 1
ATOM 2147 C CA . SER A 1 289 ? -17.394 17.420 7.557 1.00 52.25 289 SER A CA 1
ATOM 2148 C C . SER A 1 289 ? -17.234 18.260 6.279 1.00 52.25 289 SER A C 1
ATOM 2150 O O . SER A 1 289 ? -18.161 18.358 5.475 1.00 52.25 289 SER A O 1
ATOM 2152 N N . LEU A 1 290 ? -16.039 18.821 6.056 1.00 50.31 290 LEU A N 1
ATOM 2153 C CA . LEU A 1 290 ? -15.749 19.732 4.944 1.00 50.31 290 LEU A CA 1
ATOM 2154 C C . LEU A 1 290 ? -15.300 19.013 3.669 1.00 50.31 290 LEU A C 1
ATOM 2156 O O . LEU A 1 290 ? -15.569 19.477 2.559 1.00 50.31 290 LEU A O 1
ATOM 2160 N N . PHE A 1 291 ? -14.628 17.871 3.805 1.00 53.00 291 PHE A N 1
ATOM 2161 C CA . PHE A 1 291 ? -14.117 17.102 2.684 1.00 53.00 291 PHE A CA 1
ATOM 2162 C C . PHE A 1 291 ? -14.395 15.614 2.914 1.00 53.00 291 PHE A C 1
ATOM 2164 O O . PHE A 1 291 ? -14.029 15.041 3.935 1.00 53.00 291 PHE A O 1
ATOM 2171 N N . HIS A 1 292 ? -15.003 14.945 1.934 1.00 64.88 292 HIS A N 1
ATOM 2172 C CA . HIS A 1 292 ? -15.161 13.488 1.945 1.00 64.88 292 HIS A CA 1
ATOM 2173 C C . HIS A 1 292 ? -13.794 12.824 1.664 1.00 64.88 292 HIS A C 1
ATOM 2175 O O . HIS A 1 292 ? -13.569 12.302 0.573 1.00 64.88 292 HIS A O 1
ATOM 2181 N N . ILE A 1 293 ? -12.840 12.901 2.605 1.00 69.19 293 ILE A N 1
ATOM 2182 C CA . ILE A 1 293 ? -11.432 12.494 2.387 1.00 69.19 293 ILE A CA 1
ATOM 2183 C C . ILE A 1 293 ? -11.205 10.971 2.513 1.00 69.19 293 ILE A C 1
ATOM 2185 O O . ILE A 1 293 ? -10.075 10.493 2.440 1.00 69.19 293 ILE A O 1
ATOM 2189 N N . GLY A 1 294 ? -12.275 10.188 2.651 1.00 78.88 294 GLY A N 1
ATOM 2190 C CA . GLY A 1 294 ? -12.226 8.732 2.771 1.00 78.88 294 GLY A CA 1
ATOM 2191 C C . GLY A 1 294 ? -12.573 8.235 4.174 1.00 78.88 294 GLY A C 1
ATOM 2192 O O . GLY A 1 294 ? -13.185 8.954 4.964 1.00 78.88 294 GLY A O 1
ATOM 2193 N N . ALA A 1 295 ? -12.219 6.983 4.459 1.00 86.62 295 ALA A N 1
ATOM 2194 C CA . ALA A 1 295 ? -12.477 6.350 5.746 1.00 86.62 295 ALA A CA 1
ATOM 2195 C C . ALA A 1 295 ? -11.456 6.828 6.782 1.00 86.62 295 ALA A C 1
ATOM 2197 O O . ALA A 1 295 ? -10.252 6.833 6.529 1.00 86.62 295 ALA A O 1
ATOM 2198 N N . VAL A 1 296 ? -11.932 7.216 7.957 1.00 86.56 296 VAL A N 1
ATOM 2199 C CA . VAL A 1 296 ? -11.101 7.697 9.062 1.00 86.56 296 VAL A CA 1
ATOM 2200 C C . VAL A 1 296 ? -11.154 6.667 10.179 1.00 86.56 296 VAL A C 1
ATOM 2202 O O . VAL A 1 296 ? -12.241 6.298 10.620 1.00 86.56 296 VAL A O 1
ATOM 2205 N N . VAL A 1 297 ? -9.988 6.219 10.642 1.00 87.38 297 VAL A N 1
ATOM 2206 C CA . VAL A 1 297 ? -9.870 5.263 11.746 1.00 87.38 297 VAL A CA 1
ATOM 2207 C C . VAL A 1 297 ? -9.107 5.906 12.898 1.00 87.38 297 VAL A C 1
ATOM 2209 O O . VAL A 1 297 ? -7.898 6.133 12.791 1.00 87.38 297 VAL A O 1
ATOM 2212 N N . ASP A 1 298 ? -9.812 6.168 14.000 1.00 86.44 298 ASP A N 1
ATOM 2213 C CA . ASP A 1 298 ? -9.218 6.656 15.245 1.00 86.44 298 ASP A CA 1
ATOM 2214 C C . ASP A 1 298 ? -8.562 5.513 16.024 1.00 86.44 298 ASP A C 1
ATOM 2216 O O . ASP A 1 298 ? -9.208 4.655 16.629 1.00 86.44 298 ASP A O 1
ATOM 2220 N N . VAL A 1 299 ? -7.232 5.506 16.005 1.00 87.94 299 VAL A N 1
ATOM 2221 C CA . VAL A 1 299 ? -6.435 4.493 16.702 1.00 87.94 299 VAL A CA 1
ATOM 2222 C C . VAL A 1 299 ? -6.492 4.689 18.214 1.00 87.94 299 VAL A C 1
ATOM 2224 O O . VAL A 1 299 ? -6.435 3.704 18.955 1.00 87.94 299 VAL A O 1
ATOM 2227 N N . ASN A 1 300 ? -6.585 5.935 18.678 1.00 86.44 300 ASN A N 1
ATOM 2228 C CA . ASN A 1 300 ? -6.552 6.254 20.097 1.00 86.44 300 ASN A CA 1
ATOM 2229 C C . ASN A 1 300 ? -7.885 5.899 20.751 1.00 86.44 300 ASN A C 1
ATOM 2231 O O . ASN A 1 300 ? -7.866 5.204 21.763 1.00 86.44 300 ASN A O 1
ATOM 2235 N N . GLY A 1 301 ? -9.013 6.267 20.142 1.00 85.62 301 GLY A N 1
ATOM 2236 C CA . GLY A 1 301 ? -10.348 5.878 20.595 1.00 85.62 301 GLY A CA 1
ATOM 2237 C C . GLY A 1 301 ? -10.526 4.363 20.643 1.00 85.62 301 GLY A C 1
ATOM 2238 O O . GLY A 1 301 ? -10.896 3.824 21.686 1.00 85.62 301 GLY A O 1
ATOM 2239 N N . LEU A 1 302 ? -10.153 3.642 19.573 1.00 88.81 302 LEU A N 1
ATOM 2240 C CA . LEU A 1 302 ? -10.195 2.170 19.559 1.00 88.81 302 LEU A CA 1
ATOM 2241 C C . LEU A 1 302 ? -9.364 1.557 20.696 1.00 88.81 302 LEU A C 1
ATOM 2243 O O . LEU A 1 302 ? -9.797 0.612 21.356 1.00 88.81 302 LEU A O 1
ATOM 2247 N N . THR A 1 303 ? -8.172 2.104 20.944 1.00 89.75 303 THR A N 1
ATOM 2248 C CA . THR A 1 303 ? -7.290 1.633 22.020 1.00 89.75 303 THR A CA 1
ATOM 2249 C C . THR A 1 303 ? -7.858 1.964 23.398 1.00 89.75 303 THR A C 1
ATOM 2251 O O . THR A 1 303 ? -7.811 1.123 24.292 1.00 89.75 303 THR A O 1
ATOM 2254 N N . ALA A 1 304 ? -8.417 3.160 23.581 1.00 89.06 304 ALA A N 1
ATOM 2255 C CA . ALA A 1 304 ? -9.023 3.584 24.835 1.00 89.06 304 ALA A CA 1
ATOM 2256 C C . ALA A 1 304 ? -10.224 2.700 25.189 1.00 89.06 304 ALA A C 1
ATOM 2258 O O . ALA A 1 304 ? -10.266 2.159 26.290 1.00 89.06 304 ALA A O 1
ATOM 2259 N N . ALA A 1 305 ? -11.137 2.468 24.242 1.00 89.38 305 ALA A N 1
ATOM 2260 C CA . ALA A 1 305 ? -12.282 1.580 24.433 1.00 89.38 305 ALA A CA 1
ATOM 2261 C C . ALA A 1 305 ? -11.845 0.143 24.768 1.00 89.38 305 ALA A C 1
ATOM 2263 O O . ALA A 1 305 ? -12.396 -0.469 25.682 1.00 89.38 305 ALA A O 1
ATOM 2264 N N . PHE A 1 306 ? -10.803 -0.369 24.098 1.00 90.62 306 PHE A N 1
ATOM 2265 C CA . PHE A 1 306 ? -10.226 -1.675 24.425 1.00 90.62 306 PHE A CA 1
ATOM 2266 C C . PHE A 1 306 ? -9.738 -1.726 25.878 1.00 90.62 306 PHE A C 1
ATOM 2268 O O . PHE A 1 306 ? -10.057 -2.657 26.614 1.00 90.62 306 PHE A O 1
ATOM 2275 N N . VAL A 1 307 ? -8.937 -0.737 26.287 1.00 89.62 307 VAL A N 1
ATOM 2276 C CA . VAL A 1 307 ? -8.310 -0.706 27.615 1.00 89.62 307 VAL A CA 1
ATOM 2277 C C . VAL A 1 307 ? -9.351 -0.523 28.712 1.00 89.62 307 VAL A C 1
ATOM 2279 O O . VAL A 1 307 ? -9.278 -1.222 29.718 1.00 89.62 307 VAL A O 1
ATOM 2282 N N . VAL A 1 308 ? -10.330 0.364 28.517 1.00 90.56 308 VAL A N 1
ATOM 2283 C CA . VAL A 1 308 ? -11.433 0.564 29.467 1.00 90.56 308 VAL A CA 1
ATOM 2284 C C . VAL A 1 308 ? -12.193 -0.741 29.667 1.00 90.56 308 VAL A C 1
ATOM 2286 O O . VAL A 1 308 ? -12.375 -1.158 30.806 1.00 90.56 308 VAL A O 1
ATOM 2289 N N . GLN A 1 309 ? -12.559 -1.433 28.586 1.00 90.25 309 GLN A N 1
ATOM 2290 C CA . GLN A 1 309 ? -13.259 -2.711 28.697 1.00 90.25 309 GLN A CA 1
ATOM 2291 C C . GLN A 1 309 ? -12.405 -3.774 29.401 1.00 90.25 309 GLN A C 1
ATOM 2293 O O . GLN A 1 309 ? -12.882 -4.431 30.322 1.00 90.25 309 GLN A O 1
ATOM 2298 N N . ALA A 1 310 ? -11.118 -3.869 29.056 1.00 88.56 310 ALA A N 1
ATOM 2299 C CA . ALA A 1 310 ? -10.195 -4.789 29.716 1.00 88.56 310 ALA A CA 1
ATOM 2300 C C . ALA A 1 310 ? -10.039 -4.499 31.222 1.00 88.56 310 ALA A C 1
ATOM 2302 O O . ALA A 1 310 ? -9.887 -5.427 32.014 1.00 88.56 310 ALA A O 1
ATOM 2303 N N . MET A 1 311 ? -10.100 -3.228 31.637 1.00 88.88 311 MET A N 1
ATOM 2304 C CA . MET A 1 311 ? -10.085 -2.833 33.052 1.00 88.88 311 MET A CA 1
ATOM 2305 C C . MET A 1 311 ? -11.381 -3.189 33.790 1.00 88.88 311 MET A C 1
ATOM 2307 O O . MET A 1 311 ? -11.341 -3.386 35.002 1.00 88.88 311 MET A O 1
ATOM 2311 N N . LEU A 1 312 ? -12.509 -3.297 33.081 1.00 89.00 312 LEU A N 1
ATOM 2312 C CA . LEU A 1 312 ? -13.791 -3.729 33.649 1.00 89.00 312 LEU A CA 1
ATOM 2313 C C . LEU A 1 312 ? -13.863 -5.246 33.898 1.00 89.00 312 LEU A C 1
ATOM 2315 O O . LEU A 1 312 ? -14.818 -5.709 34.513 1.00 89.00 312 LE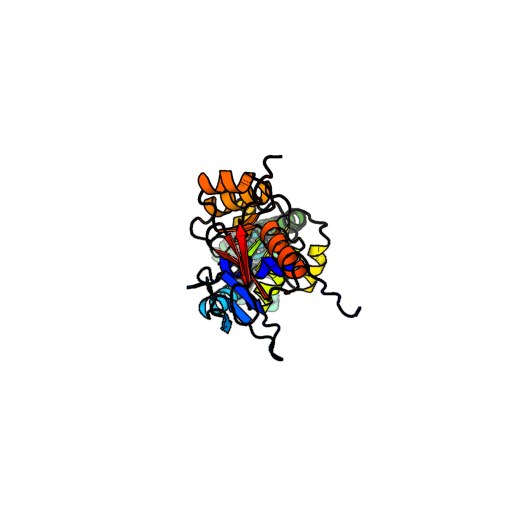U A O 1
ATOM 2319 N N . GLY A 1 313 ? -12.839 -6.003 33.491 1.00 85.38 313 GLY A N 1
ATOM 2320 C CA . GLY A 1 313 ? -12.695 -7.433 33.779 1.00 85.38 313 GLY A CA 1
ATOM 2321 C C . GLY A 1 313 ? -12.824 -8.337 32.555 1.00 85.38 313 GLY A C 1
ATOM 2322 O O . GLY A 1 313 ? -12.384 -9.483 32.616 1.00 85.38 313 GLY A O 1
ATOM 2323 N N . ASP A 1 314 ? -13.323 -7.810 31.435 1.00 86.19 314 ASP A N 1
ATOM 2324 C CA . ASP A 1 314 ? -13.498 -8.560 30.193 1.00 86.19 314 ASP A CA 1
ATOM 2325 C C . ASP A 1 314 ? -12.505 -8.073 29.140 1.00 86.19 314 ASP A C 1
ATOM 2327 O O . ASP A 1 314 ? -12.562 -6.929 28.697 1.00 86.19 314 ASP A O 1
ATOM 2331 N N . ILE A 1 315 ? -11.585 -8.935 28.706 1.00 87.50 315 ILE A N 1
ATOM 2332 C CA . ILE A 1 315 ? -10.662 -8.596 27.617 1.00 87.50 315 ILE A CA 1
ATOM 2333 C C . ILE A 1 315 ? -11.449 -8.687 26.306 1.00 87.50 315 ILE A C 1
ATOM 2335 O O . ILE A 1 315 ? -11.812 -9.798 25.908 1.00 87.50 315 ILE A O 1
ATOM 2339 N N . PRO A 1 316 ? -11.710 -7.567 25.610 1.00 89.00 316 PRO A N 1
ATOM 2340 C CA . PRO A 1 316 ? -12.518 -7.617 24.407 1.00 89.00 316 PRO A CA 1
ATOM 2341 C C . PRO A 1 316 ? -11.771 -8.366 23.307 1.00 89.00 316 PRO A C 1
ATOM 2343 O O . PRO A 1 316 ? -10.563 -8.199 23.102 1.00 89.00 316 PRO A O 1
ATOM 2346 N N . TYR A 1 317 ? -12.511 -9.174 22.558 1.00 87.94 317 TYR A N 1
ATOM 2347 C CA . TYR A 1 317 ? -11.997 -9.814 21.363 1.00 87.94 317 TYR A CA 1
ATOM 2348 C C . TYR A 1 317 ? -11.677 -8.760 20.310 1.00 87.94 317 TYR A C 1
ATOM 2350 O O . TYR A 1 317 ? -10.571 -8.770 19.776 1.00 87.94 317 TYR A O 1
ATOM 2358 N N . ALA A 1 318 ? -12.586 -7.817 20.042 1.00 88.81 318 ALA A N 1
ATOM 2359 C CA . ALA A 1 318 ? -12.387 -6.739 19.073 1.00 88.81 318 ALA A CA 1
ATOM 2360 C C . ALA A 1 318 ? -13.040 -5.424 19.518 1.00 88.81 318 ALA A C 1
ATOM 2362 O O . ALA A 1 318 ? -13.966 -5.422 20.325 1.00 88.81 318 ALA A O 1
ATOM 2363 N N . VAL A 1 319 ? -12.568 -4.310 18.952 1.00 90.00 319 VAL A N 1
ATOM 2364 C CA . VAL A 1 319 ? -13.229 -3.004 19.048 1.00 90.00 319 VAL A CA 1
ATOM 2365 C C . VAL A 1 319 ? -13.528 -2.522 17.640 1.00 90.00 319 VAL A C 1
ATOM 2367 O O . VAL A 1 319 ? -12.650 -2.554 16.776 1.00 90.00 319 VAL A O 1
ATOM 2370 N N . ILE A 1 320 ? -14.764 -2.104 17.406 1.00 88.69 320 ILE A N 1
ATOM 2371 C CA . ILE A 1 320 ? -15.241 -1.654 16.101 1.00 88.69 320 ILE A CA 1
ATOM 2372 C C . ILE A 1 320 ? -15.936 -0.300 16.222 1.00 88.69 320 ILE A C 1
ATOM 2374 O O . ILE A 1 320 ? -16.431 0.061 17.287 1.00 88.69 320 ILE A O 1
ATOM 2378 N N . LEU A 1 321 ? -15.968 0.441 15.117 1.00 81.50 321 LEU A N 1
ATOM 2379 C CA . LEU A 1 321 ? -16.700 1.697 15.011 1.00 81.50 321 LEU A CA 1
ATOM 2380 C C . LEU A 1 321 ? -18.058 1.437 14.345 1.00 81.50 321 LEU A C 1
ATOM 2382 O O . LEU A 1 321 ? -18.112 0.913 13.231 1.00 81.50 321 LEU A O 1
ATOM 2386 N N . GLU A 1 322 ? -19.140 1.837 15.004 1.00 80.44 322 GLU A N 1
ATOM 2387 C CA . GLU A 1 322 ? -20.494 1.855 14.456 1.00 80.44 322 GLU A CA 1
ATOM 2388 C C . GLU A 1 322 ? -21.056 3.278 14.538 1.00 80.44 322 GLU A C 1
ATOM 2390 O O . GLU A 1 322 ? -21.348 3.798 15.615 1.00 80.44 322 GLU A O 1
ATOM 2395 N N . GLY A 1 323 ? -21.179 3.938 13.383 1.00 76.31 323 GLY A N 1
ATOM 2396 C CA . GLY A 1 323 ? -21.528 5.358 13.338 1.00 76.31 323 GLY A CA 1
ATOM 2397 C C . GLY A 1 323 ? -20.484 6.199 14.078 1.00 76.31 323 GLY A C 1
ATOM 2398 O O . GLY A 1 323 ? -19.326 6.245 13.666 1.00 76.31 323 GLY A O 1
ATOM 2399 N N . GLU A 1 324 ? -20.903 6.837 15.169 1.00 73.00 324 GLU A N 1
ATOM 2400 C CA . GLU A 1 324 ? -20.042 7.615 16.074 1.00 73.00 324 GLU A CA 1
ATOM 2401 C C . GLU A 1 324 ? -19.723 6.878 17.384 1.00 73.00 324 GLU A C 1
ATOM 2403 O O . GLU A 1 324 ? -19.126 7.460 18.282 1.00 73.00 324 GLU A O 1
ATOM 2408 N N . SER A 1 325 ? -20.129 5.614 17.531 1.00 80.81 325 SER A N 1
ATOM 2409 C CA . SER A 1 325 ? -19.920 4.833 18.754 1.00 80.81 325 SER A CA 1
ATOM 2410 C C . SER A 1 325 ? -18.866 3.749 18.562 1.00 80.81 325 SER A C 1
ATOM 2412 O O . SER A 1 325 ? -18.794 3.089 17.526 1.00 80.81 325 SER A O 1
ATOM 2414 N N . LEU A 1 326 ? -18.052 3.547 19.591 1.00 87.00 326 LEU A N 1
ATOM 2415 C CA . LEU A 1 326 ? -17.101 2.452 19.688 1.00 87.00 326 LEU A CA 1
ATOM 2416 C C . LEU A 1 326 ? -17.751 1.301 20.447 1.00 87.00 326 LEU A C 1
ATOM 2418 O O . LEU A 1 326 ? -18.186 1.466 21.587 1.00 87.00 326 LEU A O 1
ATOM 2422 N N . LEU A 1 327 ? -17.799 0.136 19.814 1.00 89.38 327 LEU A N 1
ATOM 2423 C CA . LEU A 1 327 ? -18.335 -1.082 20.403 1.00 89.38 327 LEU A CA 1
ATOM 2424 C C . LEU A 1 327 ? -17.210 -2.058 20.694 1.00 89.38 327 LEU A C 1
ATOM 2426 O O . LEU A 1 327 ? -16.349 -2.298 19.845 1.00 89.38 327 LEU A O 1
ATOM 2430 N N . THR A 1 328 ? -17.245 -2.645 21.882 1.00 91.25 328 THR A N 1
ATOM 2431 C CA . THR A 1 328 ? -16.359 -3.747 22.251 1.00 91.25 328 THR A CA 1
ATOM 2432 C C . THR A 1 328 ? -17.110 -5.066 22.125 1.00 91.25 328 THR A C 1
ATOM 2434 O O . THR A 1 328 ? -18.271 -5.167 22.517 1.00 91.25 328 THR A O 1
ATOM 2437 N N . LEU A 1 329 ? -16.469 -6.066 21.528 1.00 90.62 329 LEU A N 1
ATOM 2438 C CA . LEU A 1 329 ? -17.071 -7.359 21.211 1.00 90.62 329 LEU A CA 1
ATOM 2439 C C . LEU A 1 329 ? -16.319 -8.486 21.911 1.00 90.62 329 LEU A C 1
ATOM 2441 O O . LEU A 1 329 ? -15.092 -8.424 22.017 1.00 90.62 329 LEU A O 1
ATOM 2445 N N . ASP A 1 330 ? -17.035 -9.530 22.316 1.00 89.62 330 ASP A N 1
ATOM 2446 C CA . ASP A 1 330 ? -16.444 -10.808 22.721 1.00 89.62 330 ASP A CA 1
ATOM 2447 C C . ASP A 1 330 ? -16.113 -11.712 21.513 1.00 89.62 330 ASP A C 1
ATOM 2449 O O . ASP A 1 330 ? -16.291 -11.340 20.347 1.00 89.62 330 ASP A O 1
ATOM 2453 N N . ASP A 1 331 ? -15.582 -12.905 21.780 1.00 86.50 331 ASP A N 1
ATOM 2454 C CA . ASP A 1 331 ? -15.199 -13.890 20.762 1.00 86.50 331 ASP A CA 1
ATOM 2455 C C . ASP A 1 331 ? -16.399 -14.577 20.086 1.00 86.50 331 ASP A C 1
ATOM 2457 O O . ASP A 1 331 ? -16.241 -15.205 19.036 1.00 86.50 331 ASP A O 1
ATOM 2461 N N . THR A 1 332 ? -17.606 -14.409 20.633 1.00 85.31 332 THR A N 1
ATOM 2462 C CA . THR A 1 332 ? -18.877 -14.849 20.038 1.00 85.31 332 THR A CA 1
ATOM 2463 C C . THR A 1 332 ? -19.546 -13.767 19.182 1.00 85.31 332 THR A C 1
ATOM 2465 O O . THR A 1 332 ? -20.538 -14.041 18.490 1.00 85.31 332 THR A O 1
ATOM 2468 N N . GLY A 1 333 ? -18.993 -12.550 19.210 1.00 84.81 333 GLY A N 1
ATOM 2469 C CA . GLY A 1 333 ? -19.492 -11.369 18.520 1.00 84.81 333 GLY A CA 1
ATOM 2470 C C . GLY A 1 333 ? -20.585 -10.615 19.278 1.00 84.81 333 GLY A C 1
ATOM 2471 O O . GLY A 1 333 ? -21.235 -9.762 18.678 1.00 84.81 333 GLY A O 1
ATOM 2472 N N . MET A 1 334 ? -20.831 -10.903 20.558 1.00 88.00 334 MET A N 1
ATOM 2473 C CA . MET A 1 334 ? -21.755 -10.108 21.372 1.00 88.00 334 MET A CA 1
ATOM 2474 C C . MET A 1 334 ? -21.100 -8.801 21.816 1.00 88.00 334 MET A C 1
ATOM 2476 O O . MET A 1 334 ? -19.929 -8.777 22.198 1.00 88.00 334 MET A O 1
ATOM 2480 N N . THR A 1 335 ? -21.870 -7.713 21.784 1.00 88.62 335 THR A N 1
ATOM 2481 C CA . THR A 1 335 ? -21.426 -6.419 22.302 1.00 88.62 335 THR A CA 1
ATOM 2482 C C . THR A 1 335 ? -21.339 -6.452 23.825 1.00 88.62 335 THR A C 1
ATOM 2484 O O . THR A 1 335 ? -22.338 -6.670 24.506 1.00 88.62 335 THR A O 1
ATOM 2487 N N . LEU A 1 336 ? -20.142 -6.196 24.354 1.00 86.12 336 LEU A N 1
ATOM 2488 C CA . LEU A 1 336 ? -19.868 -6.093 25.787 1.00 86.12 336 LEU A CA 1
ATOM 2489 C C . LEU A 1 336 ? -20.185 -4.689 26.314 1.00 86.12 336 LEU A C 1
ATOM 2491 O O . LEU A 1 336 ? -20.806 -4.534 27.363 1.00 86.12 336 LEU A O 1
ATOM 2495 N N . SER A 1 337 ? -19.770 -3.655 25.580 1.00 85.00 337 SER A N 1
ATOM 2496 C CA . SER A 1 337 ? -20.042 -2.259 25.923 1.00 85.00 337 SER A CA 1
ATOM 2497 C C . SER A 1 337 ? -20.046 -1.348 24.698 1.00 85.00 337 SER A C 1
ATOM 2499 O O . SER A 1 337 ? -19.452 -1.656 23.661 1.00 85.00 337 SER A O 1
ATOM 2501 N N . SER A 1 338 ? -20.713 -0.202 24.848 1.00 83.25 338 SER A N 1
ATOM 2502 C CA . SER A 1 338 ? -20.731 0.895 23.882 1.00 83.25 338 SER A CA 1
ATOM 2503 C C . SER A 1 338 ? -20.205 2.171 24.535 1.00 83.25 338 SER A C 1
ATOM 2505 O O . SER A 1 338 ? -20.723 2.586 25.573 1.00 83.25 338 SER A O 1
ATOM 2507 N N . SER A 1 339 ? -19.222 2.813 23.912 1.00 79.31 339 SER A N 1
ATOM 2508 C CA . SER A 1 339 ? -18.708 4.129 24.305 1.00 79.31 339 SER A CA 1
ATOM 2509 C C . SER A 1 339 ? -18.920 5.130 23.169 1.00 79.31 339 SER A C 1
ATOM 2511 O O . SER A 1 339 ? -18.823 4.735 22.005 1.00 79.31 339 SER A O 1
ATOM 2513 N N . PRO A 1 340 ? -19.149 6.425 23.451 1.00 70.81 340 PRO A N 1
ATOM 2514 C CA . PRO A 1 340 ? -19.011 7.455 22.426 1.00 70.81 340 PRO A CA 1
ATOM 2515 C C . PRO A 1 340 ? -17.598 7.412 21.820 1.00 70.81 340 PRO A C 1
ATOM 2517 O O . PRO A 1 340 ? -16.620 7.141 22.523 1.00 70.81 340 PRO A O 1
ATOM 2520 N N . GLY A 1 341 ? -17.513 7.613 20.504 1.00 59.41 341 GLY A N 1
ATOM 2521 C CA . GLY A 1 341 ? -16.275 7.560 19.726 1.00 59.41 341 GLY A CA 1
ATOM 2522 C C . GLY A 1 341 ? -15.405 8.804 19.853 1.00 59.41 341 GLY A C 1
ATOM 2523 O O . GLY A 1 341 ? -14.200 8.710 19.655 1.00 59.41 341 GLY A O 1
ATOM 2524 N N . SER A 1 342 ? -15.986 9.933 20.259 1.00 57.00 342 SER A N 1
ATOM 2525 C CA . SER A 1 342 ? -15.256 11.118 20.703 1.00 57.00 342 SER A CA 1
ATOM 2526 C C . SER A 1 342 ? -15.273 11.197 22.237 1.00 57.00 342 SER A C 1
ATOM 2528 O O . SER A 1 342 ? -16.292 10.887 22.867 1.00 57.00 342 SER A O 1
ATOM 2530 N N . PRO A 1 343 ? -14.156 11.583 22.885 1.00 54.09 343 PRO A N 1
ATOM 2531 C CA . PRO A 1 343 ? -14.146 11.772 24.326 1.00 54.09 343 PRO A CA 1
ATOM 2532 C C . PRO A 1 343 ? -15.156 12.865 24.688 1.00 54.09 343 PRO A C 1
ATOM 2534 O O . PRO A 1 343 ? -15.034 14.007 24.243 1.00 54.09 343 PRO A O 1
ATOM 2537 N N . MET A 1 344 ? -16.150 12.534 25.520 1.00 48.50 344 MET A N 1
ATOM 2538 C CA . MET A 1 344 ? -16.992 13.555 26.139 1.00 48.50 344 MET A CA 1
ATOM 2539 C C . MET A 1 344 ? -16.069 14.483 26.925 1.00 48.50 344 MET A C 1
ATOM 2541 O O . MET A 1 344 ? -15.468 14.076 27.922 1.00 48.50 344 MET A O 1
ATOM 2545 N N . ARG A 1 345 ? -15.919 15.728 26.460 1.00 48.41 345 ARG A N 1
ATOM 2546 C CA . ARG A 1 345 ? -15.227 16.757 27.232 1.00 48.41 345 ARG A CA 1
ATOM 2547 C C . ARG A 1 345 ? -15.974 16.888 28.552 1.00 48.41 345 ARG A C 1
ATOM 2549 O O . ARG A 1 345 ? -17.129 17.307 28.574 1.00 48.41 345 ARG A O 1
ATOM 2556 N N . CYS A 1 346 ? -15.315 16.508 29.642 1.00 40.56 346 CYS A N 1
ATOM 2557 C CA . CYS A 1 346 ? -15.767 16.851 30.978 1.00 40.56 346 CYS A CA 1
ATOM 2558 C C . CYS A 1 346 ? -15.983 18.368 31.016 1.00 40.56 346 CYS A C 1
ATOM 2560 O O . CYS A 1 346 ? -15.037 19.129 30.822 1.00 40.56 346 CYS A O 1
ATOM 2562 N N . THR A 1 347 ? -17.219 18.809 31.237 1.00 42.94 347 THR A N 1
ATOM 2563 C CA . THR A 1 347 ? -17.585 20.225 31.409 1.00 42.94 347 THR A CA 1
ATOM 2564 C C . THR A 1 347 ? -17.191 20.744 32.800 1.00 42.94 347 THR A C 1
ATOM 2566 O O . THR A 1 347 ? -17.952 21.492 33.410 1.00 42.94 347 THR A O 1
ATOM 2569 N N . CYS A 1 348 ? -16.055 20.279 33.327 1.00 44.41 348 CYS A N 1
ATOM 2570 C CA . CYS A 1 348 ? -15.532 20.642 34.642 1.00 44.41 348 CYS A CA 1
ATOM 2571 C C . CYS A 1 348 ? -14.738 21.944 34.574 1.00 44.41 348 CYS A C 1
ATOM 2573 O O . CYS A 1 348 ? -13.891 22.056 33.659 1.00 44.41 348 CYS A O 1
#

InterPro domains:
  IPR003148 Regulator of K+ conductance, N-terminal lobe [PF02254] (181-288)
  IPR003148 Regulator of K+ conductance, N-terminal lobe [PS51201] (178-297)
  IPR036291 NAD(P)-binding domain superfamily [SSF51735] (178-315)
  IPR050721 Trk/Ktr/HKT Potassium Transport [PTHR43833] (94-313)

Secondary structure (DSSP, 8-state):
--TT-----HHHHHHHHHHHHHH-TTEEEEEE-SSSSS--EEEEEPPBTTB--EEE----HHHHHHHHHHHHHHHTS-SSHHHHHHHHHHHHHHHHHHHHHHHHTTTS-HHHHHHHHHHHHTTS------S-HHHHHHHHHHHHHHHHHHHHHHHHHHHHHHHTTT--EES-S----SSEEEEE--SHHHHHHHHHHHHTT-EEEEEES-TT-THHHHHHHTT--EEES-TT-HHHHHHTTGGG-SEEEE--S-HHHHHHHHHHHHHH-TTS-EEEEE-S-THHHHHHHH----EEEEHHHHHHHHHHHHHTT---SEEEEETTEEEEE-TT-BEEEEEESS------

pLDDT: mean 81.59, std 13.66, range [40.56, 96.69]